Protein AF-A0A9P5LM76-F1 (afdb_monomer_lite)

pLDDT: mean 84.74, std 14.23, range [29.17, 97.44]

Secondary structure (DSSP, 8-state):
----TT---HHHHHHHHHHHHHHHHHHHHHHHHHHHHHTT---B---HHHHHHHHHHHHHHHHTSHHHHHHH--SSGGG---TTHHHHHHHHHHHT-SSHHHHHHHHHHHHHH----SS-HHHHHHHHHS-HHHHHHHHHHHHHEEEEEE--SSTT------TTGGGEEES--EEEE-TTT--EEEE----EEEEEEETTEEEEEEETTS--HHHHTSHHHHHHHHHHHIIIIIHHH-TT---TTTT--PPP--SSB-------

Organism: NCBI:txid595255

Radius of gyration: 19.71 Å; chains: 1; bounding box: 45×41×57 Å

Foldseek 3Di:
DPPPVVDDDPLRVVLVVLLVVLVVVLLVVLVLVVVQVVVVDDFDQDAPVNFLSNLLNLVLLQLVDPVNCVQFVDQALVPRDDPCSVLLVVVCVVVVNGGSNVLSSQQSVLSSPQDQDPVRPSLVVQCVRHSNVVSVVSCCSSPFWGKFKDFAQDPVAWDDDDPSLSNDFFWDWAWDADPVPRDIDIDTDRQWTWADSTRGMIIITGGNLQDDVVQVVPVVSVVVSPVVCCVPPCVPRHPPTDTPCSVPPTDDPDSTGGPDPDHD

InterPro domains:
  IPR025332 Protein of unknown function DUF4238 [PF14022] (1-224)

Sequence (264 aa):
MYINATKPSGTQRQLEARFSQMENDVSQIYRRVIKAHDRKNSEIVLNRTDKDFVRKFLFLLKYRGQQFHQKFNHDNLKSYEGYDKELLQEYMRRHNFKQPLEVWLHNLETIMDLEMDAEKEWIESLGQKMFPPDAEWFIDSMGSMYLAICTPKNRDERFILTDNAYNVYEGPTTHFEDEKTGKQATLAPYFHEFSPISPNLMLVLRYQYLPEPNEDTNPEIMRHRKFERNLWIDSRFGPGTKSILEDLPAEPRQPRQKIQNRPF

Structure (mmCIF, N/CA/C/O backbone):
data_AF-A0A9P5LM76-F1
#
_entry.id   AF-A0A9P5LM76-F1
#
loop_
_atom_site.group_PDB
_atom_site.id
_atom_site.type_symbol
_atom_site.label_atom_id
_atom_site.label_alt_id
_atom_site.label_comp_id
_atom_site.label_asym_id
_atom_site.label_entity_id
_atom_site.label_seq_id
_atom_site.pdbx_PDB_ins_code
_atom_site.Cartn_x
_atom_site.Cartn_y
_atom_site.Cartn_z
_atom_site.occupancy
_atom_site.B_iso_or_equiv
_atom_site.auth_seq_id
_atom_site.auth_comp_id
_atom_site.auth_asym_id
_atom_site.auth_atom_id
_atom_site.pdbx_PDB_model_num
ATOM 1 N N . MET A 1 1 ? -8.094 -16.101 6.566 1.00 51.38 1 MET A N 1
ATOM 2 C CA . MET A 1 1 ? -8.761 -14.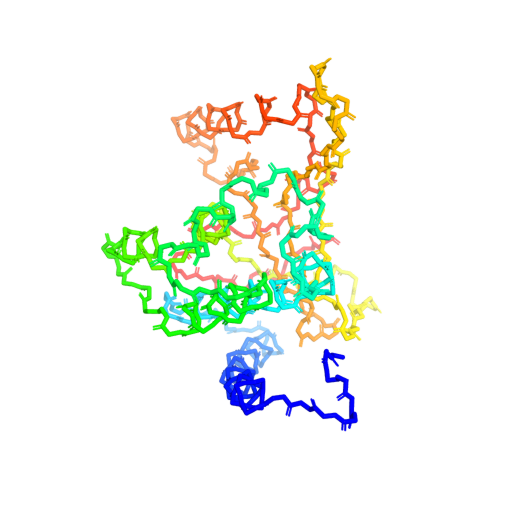775 6.500 1.00 51.38 1 MET A CA 1
ATOM 3 C C . MET A 1 1 ? -9.897 -14.730 7.522 1.00 51.38 1 MET A C 1
ATOM 5 O O . MET A 1 1 ? -10.459 -15.784 7.780 1.00 51.38 1 MET A O 1
ATOM 9 N N . TYR A 1 2 ? -10.184 -13.564 8.125 1.00 55.22 2 TYR A N 1
ATOM 10 C CA . TYR A 1 2 ? -10.912 -13.276 9.400 1.00 55.22 2 TYR A CA 1
ATOM 11 C C . TYR A 1 2 ? -12.358 -13.734 9.550 1.00 55.22 2 TYR A C 1
ATOM 13 O O . TYR A 1 2 ? -13.100 -13.231 10.394 1.00 55.22 2 TYR A O 1
ATOM 21 N N . ILE A 1 3 ? -12.780 -14.700 8.757 1.00 49.12 3 ILE A N 1
ATOM 22 C CA . ILE A 1 3 ? -14.029 -15.377 9.006 1.00 49.12 3 ILE A CA 1
ATOM 23 C C . ILE A 1 3 ? -13.810 -16.164 10.297 1.00 49.12 3 ILE A C 1
ATOM 25 O O . ILE A 1 3 ? -13.153 -17.206 10.307 1.00 49.12 3 ILE A O 1
ATOM 29 N N . ASN A 1 4 ? -14.384 -15.689 11.400 1.00 45.66 4 ASN A N 1
ATOM 30 C CA . ASN A 1 4 ? -14.808 -16.630 12.415 1.00 45.66 4 ASN A CA 1
ATOM 31 C C . ASN A 1 4 ? -15.868 -17.488 11.713 1.00 45.66 4 ASN A C 1
ATOM 33 O O . ASN A 1 4 ? -17.008 -17.052 11.545 1.00 45.66 4 ASN A O 1
ATOM 37 N N . ALA A 1 5 ? -15.453 -18.648 11.186 1.00 47.53 5 ALA A N 1
ATOM 38 C CA . ALA A 1 5 ? -16.249 -19.518 10.306 1.00 47.53 5 ALA A CA 1
ATOM 39 C C . ALA A 1 5 ? -17.611 -19.897 10.907 1.00 47.53 5 ALA A C 1
ATOM 41 O O . ALA A 1 5 ? -18.498 -20.392 10.220 1.00 47.53 5 ALA A O 1
ATOM 42 N N . THR A 1 6 ? -17.785 -19.622 12.196 1.00 45.47 6 THR A N 1
ATOM 43 C CA . THR A 1 6 ? -18.981 -19.888 12.966 1.00 45.47 6 THR A CA 1
ATOM 44 C C . THR A 1 6 ? -20.057 -18.797 12.883 1.00 45.47 6 THR A C 1
ATOM 46 O O . THR A 1 6 ? -21.192 -19.149 13.193 1.00 45.47 6 THR A O 1
ATOM 49 N N . LYS A 1 7 ? -19.778 -17.536 12.462 1.00 51.62 7 LYS A N 1
ATOM 50 C CA . LYS A 1 7 ? -20.781 -16.441 12.270 1.00 51.62 7 LYS A CA 1
ATOM 51 C C . LYS A 1 7 ? -20.187 -15.125 11.682 1.00 51.62 7 LYS A C 1
ATOM 53 O O . LYS A 1 7 ? -19.983 -14.164 12.423 1.00 51.62 7 LYS A O 1
ATOM 58 N N . PRO A 1 8 ? -19.936 -15.010 10.366 1.00 59.31 8 PRO A N 1
ATOM 59 C CA . PRO A 1 8 ? -19.575 -13.722 9.761 1.00 59.31 8 PRO A CA 1
ATOM 60 C C . PRO A 1 8 ? -20.777 -12.761 9.717 1.00 59.31 8 PRO A C 1
ATOM 62 O O . PRO A 1 8 ? -21.901 -13.167 9.396 1.00 59.31 8 PRO A O 1
ATOM 65 N N . SER A 1 9 ? -20.550 -11.476 10.012 1.00 68.94 9 SER A N 1
ATOM 66 C CA . SER A 1 9 ? -21.601 -10.449 9.933 1.00 68.94 9 SER A CA 1
ATOM 67 C C . SER A 1 9 ? -22.063 -10.216 8.481 1.00 68.94 9 SER A C 1
ATOM 69 O O . SER A 1 9 ? -21.428 -10.662 7.520 1.00 68.94 9 SER A O 1
ATOM 71 N N . GLY A 1 10 ? -23.205 -9.542 8.289 1.00 76.81 10 GLY A N 1
ATOM 72 C CA . GLY A 1 10 ? -23.686 -9.166 6.948 1.00 76.81 10 GLY A CA 1
ATOM 73 C C . GLY A 1 10 ? -22.674 -8.299 6.189 1.00 76.81 10 GLY A C 1
ATOM 74 O O . GLY A 1 10 ? -22.347 -8.603 5.045 1.00 76.81 10 GLY A O 1
ATOM 75 N N . THR A 1 11 ? -22.109 -7.303 6.873 1.00 78.31 11 THR A N 1
ATOM 76 C CA . THR A 1 11 ? -21.085 -6.383 6.356 1.00 78.31 11 THR A CA 1
ATOM 77 C C . THR A 1 11 ? -19.811 -7.111 5.931 1.00 78.31 11 THR A C 1
ATOM 79 O O . THR A 1 11 ? -19.313 -6.896 4.833 1.00 78.31 11 THR A O 1
ATOM 82 N N . GLN A 1 12 ? -19.315 -8.053 6.742 1.00 81.06 12 GLN A N 1
ATOM 83 C CA . GLN A 1 12 ? -18.119 -8.830 6.392 1.00 81.06 12 GLN A CA 1
ATOM 84 C C . GLN A 1 12 ? -18.319 -9.658 5.117 1.00 81.06 12 GLN A C 1
ATOM 86 O O . GLN A 1 12 ? -17.433 -9.710 4.271 1.00 81.06 12 GLN A O 1
ATOM 91 N N . ARG A 1 13 ? -19.497 -10.272 4.937 1.00 84.94 13 ARG A N 1
ATOM 92 C CA . ARG A 1 13 ? -19.806 -11.020 3.705 1.00 84.94 13 ARG A CA 1
ATOM 93 C C . ARG A 1 13 ? -19.857 -10.118 2.475 1.00 84.94 13 ARG A C 1
ATOM 95 O O . ARG A 1 13 ? -19.377 -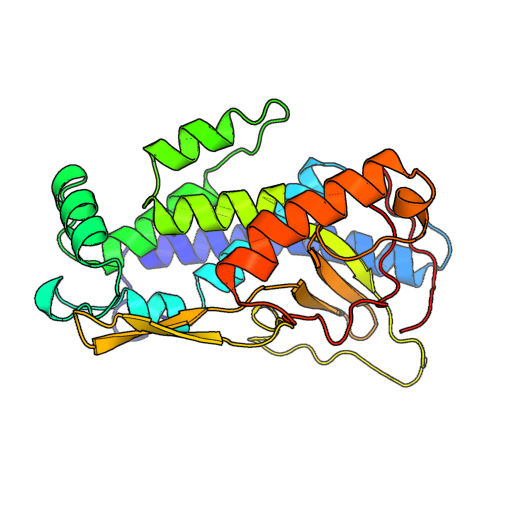10.516 1.418 1.00 84.94 13 ARG A O 1
ATOM 102 N N . GLN A 1 14 ? -20.423 -8.920 2.610 1.00 88.19 14 GLN A N 1
ATOM 103 C CA . GLN A 1 14 ? -20.444 -7.932 1.529 1.00 88.19 14 GLN A CA 1
ATOM 104 C C . GLN A 1 14 ? -19.027 -7.473 1.172 1.00 88.19 14 GLN A C 1
ATOM 106 O O . GLN A 1 14 ? -18.673 -7.460 -0.004 1.00 88.19 14 GLN A O 1
ATOM 111 N N . LEU A 1 15 ? -18.189 -7.188 2.171 1.00 91.12 15 LEU A N 1
ATOM 112 C CA . LEU A 1 15 ? -16.783 -6.838 1.971 1.00 91.12 15 LEU A CA 1
ATOM 113 C C . LEU A 1 15 ? -15.990 -7.941 1.262 1.00 91.12 15 LEU A C 1
ATOM 115 O O . LEU A 1 15 ? -15.248 -7.648 0.329 1.00 91.12 15 LEU A O 1
ATOM 119 N N . GLU A 1 16 ? -16.171 -9.207 1.637 1.00 91.62 16 GLU A N 1
ATOM 120 C CA . GLU A 1 16 ? -15.490 -10.325 0.965 1.00 91.62 16 GLU A CA 1
ATOM 121 C C . GLU A 1 16 ? -15.949 -10.505 -0.492 1.00 91.62 16 GLU A C 1
ATOM 123 O O . GLU A 1 16 ? -15.131 -10.782 -1.374 1.00 91.62 16 GLU A O 1
ATOM 128 N N . ALA A 1 17 ? -17.234 -10.276 -0.785 1.00 93.38 17 ALA A N 1
ATOM 129 C CA . ALA A 1 17 ? -17.725 -10.262 -2.164 1.00 93.38 17 ALA A CA 1
ATOM 130 C C . ALA A 1 17 ? -17.083 -9.128 -2.985 1.00 93.38 17 ALA A C 1
ATOM 132 O O . ALA A 1 17 ? -16.665 -9.345 -4.123 1.00 93.38 17 ALA A O 1
ATOM 133 N N . ARG A 1 18 ? -16.940 -7.935 -2.393 1.00 94.62 18 ARG A N 1
ATOM 134 C CA . ARG A 1 18 ? -16.260 -6.793 -3.026 1.00 94.62 18 ARG A CA 1
ATOM 135 C C . ARG A 1 18 ? -14.775 -7.070 -3.260 1.00 94.62 18 ARG A C 1
ATOM 137 O O . ARG A 1 18 ? -14.274 -6.800 -4.347 1.00 94.62 18 ARG A O 1
ATOM 144 N N . PHE A 1 19 ? -14.089 -7.668 -2.288 1.00 94.38 19 PHE A N 1
ATOM 145 C CA . PHE A 1 19 ? -12.702 -8.108 -2.447 1.00 94.38 19 PHE A CA 1
ATOM 146 C C . PHE A 1 19 ? -12.544 -9.112 -3.585 1.00 94.38 19 PHE A C 1
ATOM 148 O O . PHE A 1 19 ? -11.651 -8.947 -4.410 1.00 94.38 19 PHE A O 1
ATOM 155 N N . SER A 1 20 ? -13.432 -10.105 -3.659 1.00 94.12 20 SER A N 1
ATOM 156 C CA . SER A 1 20 ? -13.423 -11.113 -4.726 1.00 94.12 20 SER A CA 1
ATOM 157 C C . SER A 1 20 ? -13.578 -10.472 -6.109 1.00 94.12 20 SER A C 1
ATOM 159 O O . SER A 1 20 ? -12.902 -10.862 -7.061 1.00 94.12 20 SER A O 1
ATOM 161 N N . GLN A 1 21 ? -14.434 -9.451 -6.222 1.00 95.94 21 GLN A N 1
ATOM 162 C CA . GLN A 1 21 ? -14.593 -8.685 -7.456 1.00 95.94 21 GLN A CA 1
ATOM 163 C C . GLN A 1 21 ? -13.313 -7.915 -7.814 1.00 95.94 21 GLN A C 1
ATOM 165 O O . GLN A 1 21 ? -12.814 -8.054 -8.929 1.00 95.94 21 GLN A O 1
ATOM 170 N N . MET A 1 22 ? -12.740 -7.166 -6.865 1.00 96.25 22 MET A N 1
ATOM 171 C CA . MET A 1 22 ? -11.489 -6.431 -7.092 1.00 96.25 22 MET A CA 1
ATOM 172 C C . MET A 1 22 ? -10.335 -7.361 -7.475 1.00 96.25 22 MET A C 1
ATOM 174 O O . MET A 1 22 ? -9.565 -7.044 -8.377 1.00 96.25 22 MET A O 1
ATOM 178 N N . GLU A 1 23 ? -10.227 -8.517 -6.821 1.00 94.94 23 GLU A N 1
ATOM 179 C CA . GLU A 1 23 ? -9.219 -9.527 -7.132 1.00 94.94 23 GLU A CA 1
ATOM 180 C C . GLU A 1 23 ? -9.384 -10.053 -8.560 1.00 94.94 23 GLU A C 1
ATOM 182 O O . GLU A 1 23 ? -8.406 -10.136 -9.308 1.00 94.94 23 GLU A O 1
ATOM 187 N N . ASN A 1 24 ? -10.618 -10.346 -8.980 1.00 96.19 24 ASN A N 1
ATOM 188 C CA . ASN A 1 24 ? -10.894 -10.743 -10.356 1.00 96.19 24 ASN A CA 1
ATOM 189 C C . ASN A 1 24 ? -10.474 -9.650 -11.353 1.00 96.19 24 ASN A C 1
ATOM 191 O O . ASN A 1 24 ? -9.810 -9.961 -12.345 1.00 96.19 24 ASN A O 1
ATOM 195 N N . ASP A 1 25 ? -10.790 -8.387 -11.076 1.00 96.12 25 ASP A N 1
ATOM 196 C CA . ASP A 1 25 ? -10.465 -7.266 -11.961 1.00 96.12 25 ASP A CA 1
ATOM 197 C C . ASP A 1 25 ? -8.947 -7.040 -12.054 1.00 96.12 25 ASP A C 1
ATOM 199 O O . ASP A 1 25 ? -8.382 -6.968 -13.152 1.00 96.12 25 ASP A O 1
ATOM 203 N N . VAL A 1 26 ? -8.248 -7.048 -10.916 1.00 95.31 26 VAL A N 1
ATOM 204 C CA . VAL A 1 26 ? -6.783 -6.959 -10.866 1.00 95.31 26 VAL A CA 1
ATOM 205 C C . VAL A 1 26 ? -6.123 -8.162 -11.546 1.00 95.31 26 VAL A C 1
ATOM 207 O O . VAL A 1 26 ? -5.123 -7.997 -12.249 1.00 95.31 26 VAL A O 1
ATOM 210 N N . SER A 1 27 ? -6.702 -9.365 -11.446 1.00 94.50 27 SER A N 1
ATOM 211 C CA . SER A 1 27 ? -6.178 -10.553 -12.131 1.00 94.50 27 SER A CA 1
ATOM 212 C C . SER A 1 27 ? -6.122 -10.372 -13.652 1.00 94.50 27 SER A C 1
ATOM 214 O O . SER A 1 27 ? -5.208 -10.884 -14.303 1.00 94.50 27 SER A O 1
ATOM 216 N N . GLN A 1 28 ? -7.049 -9.603 -14.238 1.00 95.06 28 GLN A N 1
ATOM 217 C CA . GLN A 1 28 ? -7.007 -9.284 -15.666 1.00 95.06 28 GLN A CA 1
ATOM 218 C C . GLN A 1 28 ? -5.799 -8.405 -15.995 1.00 95.06 28 GLN A C 1
ATOM 220 O O . GLN A 1 28 ? -5.113 -8.648 -16.992 1.00 95.06 28 GLN A O 1
ATOM 225 N N . ILE A 1 29 ? -5.486 -7.433 -15.133 1.00 94.25 29 ILE A N 1
ATOM 226 C CA . ILE A 1 29 ? -4.286 -6.600 -15.257 1.00 94.25 29 ILE A CA 1
ATOM 227 C C . ILE A 1 29 ? -3.036 -7.477 -15.158 1.00 94.25 29 ILE A C 1
ATOM 229 O O . ILE A 1 29 ? -2.192 -7.427 -16.054 1.00 94.25 29 ILE A O 1
ATOM 233 N N . TYR A 1 30 ? -2.953 -8.350 -14.150 1.00 93.38 30 TYR A N 1
ATOM 234 C CA . TYR A 1 30 ? -1.819 -9.263 -13.970 1.00 93.38 30 TYR A CA 1
ATOM 235 C C . TYR A 1 30 ? -1.628 -10.191 -15.168 1.00 93.38 30 TYR A C 1
ATOM 237 O O . TYR A 1 30 ? -0.512 -10.331 -15.660 1.00 93.38 30 TYR A O 1
ATOM 245 N N . ARG A 1 31 ? -2.702 -10.765 -15.724 1.00 92.69 31 ARG A N 1
ATOM 246 C CA . ARG A 1 31 ? -2.614 -11.598 -16.936 1.00 92.69 31 ARG A CA 1
ATOM 247 C C . ARG A 1 31 ? -2.090 -10.821 -18.140 1.00 92.69 31 ARG A C 1
ATOM 249 O O . ARG A 1 31 ? -1.344 -11.395 -18.932 1.00 92.69 31 ARG A O 1
ATOM 256 N N . ARG A 1 32 ? -2.467 -9.546 -18.304 1.00 90.94 32 ARG A N 1
ATOM 257 C CA . ARG A 1 32 ? -1.893 -8.688 -19.358 1.00 90.94 32 ARG A CA 1
ATOM 258 C C . ARG A 1 32 ? -0.397 -8.485 -19.127 1.00 90.94 32 ARG A C 1
ATOM 260 O O . ARG A 1 32 ? 0.366 -8.656 -20.074 1.00 90.94 32 ARG A O 1
ATOM 267 N N . VAL A 1 33 ? 0.005 -8.204 -17.883 1.00 89.56 33 VAL A N 1
ATOM 268 C CA . VAL A 1 33 ? 1.414 -8.036 -17.495 1.00 89.56 33 VAL A CA 1
ATOM 269 C C . VAL A 1 33 ? 2.232 -9.295 -17.802 1.00 89.56 33 VAL A C 1
ATOM 271 O O . VAL A 1 33 ? 3.223 -9.238 -18.528 1.00 89.56 33 VAL A O 1
ATOM 274 N N . ILE A 1 34 ? 1.763 -10.451 -17.334 1.00 90.00 34 ILE A N 1
ATOM 275 C CA . ILE A 1 34 ? 2.432 -11.747 -17.507 1.00 90.00 34 ILE A CA 1
ATOM 276 C C . ILE A 1 34 ? 2.549 -12.118 -18.990 1.00 90.00 34 ILE A C 1
ATOM 278 O O . ILE A 1 34 ? 3.640 -12.406 -19.473 1.00 90.00 34 ILE A O 1
ATOM 282 N N . LYS A 1 35 ? 1.453 -12.034 -19.758 1.00 89.44 35 LYS A N 1
ATOM 283 C CA . LYS A 1 35 ? 1.468 -12.391 -21.189 1.00 89.44 35 LYS A CA 1
ATOM 284 C C . LYS A 1 35 ? 2.431 -11.536 -22.005 1.00 89.44 35 LYS A C 1
ATOM 286 O O . LYS A 1 35 ? 3.037 -12.034 -22.951 1.00 89.44 35 LYS A O 1
ATOM 291 N N . ALA A 1 36 ? 2.527 -10.247 -21.701 1.00 85.50 36 ALA A N 1
ATOM 292 C CA . ALA A 1 36 ? 3.415 -9.354 -22.432 1.00 85.50 36 ALA A CA 1
ATOM 293 C C . ALA A 1 36 ? 4.890 -9.557 -22.051 1.00 85.50 36 ALA A C 1
ATOM 295 O O . ALA A 1 36 ? 5.744 -9.475 -22.936 1.00 85.50 36 ALA A O 1
ATOM 296 N N . HIS A 1 37 ? 5.182 -9.917 -20.799 1.00 83.81 37 HIS A N 1
ATOM 297 C CA . HIS A 1 37 ? 6.510 -10.393 -20.408 1.00 83.81 37 HIS A CA 1
ATOM 298 C C . HIS A 1 37 ? 6.893 -11.691 -21.144 1.00 83.81 37 HIS A C 1
ATOM 300 O O . HIS A 1 37 ? 7.960 -11.761 -21.756 1.00 83.81 37 HIS A O 1
ATOM 306 N N . ASP A 1 38 ? 6.004 -12.689 -21.178 1.00 84.44 38 ASP A N 1
ATOM 307 C CA . ASP A 1 38 ? 6.278 -13.991 -21.809 1.00 84.44 38 ASP A CA 1
ATOM 308 C C . ASP A 1 38 ? 6.561 -13.877 -23.314 1.00 84.44 38 ASP A C 1
ATOM 310 O O . ASP A 1 38 ? 7.352 -14.637 -23.877 1.00 84.44 38 ASP A O 1
ATOM 314 N N . ARG A 1 39 ? 5.956 -12.884 -23.975 1.00 83.31 39 ARG A N 1
ATOM 315 C CA . ARG A 1 39 ? 6.176 -12.586 -25.398 1.00 83.31 39 ARG A CA 1
ATOM 316 C C . ARG A 1 39 ? 7.525 -11.921 -25.688 1.00 83.31 39 ARG A C 1
ATOM 318 O O . ARG A 1 39 ? 7.828 -11.716 -26.859 1.00 83.31 39 ARG A O 1
ATOM 325 N N . LYS A 1 40 ? 8.327 -11.590 -24.664 1.00 71.69 40 LYS A N 1
ATOM 326 C CA . LYS A 1 40 ? 9.670 -10.973 -24.743 1.00 71.69 40 LYS A CA 1
ATOM 327 C C . LYS A 1 40 ? 9.771 -9.686 -25.578 1.00 71.69 40 LYS A C 1
ATOM 329 O O . LYS A 1 40 ? 10.883 -9.265 -25.874 1.00 71.69 40 LYS A O 1
ATOM 334 N N . ASN A 1 41 ? 8.652 -9.082 -25.989 1.00 54.16 41 ASN A N 1
ATOM 335 C CA . ASN A 1 41 ? 8.663 -8.065 -27.046 1.00 54.16 41 ASN A CA 1
ATOM 336 C C . ASN A 1 41 ? 7.507 -7.053 -26.996 1.00 54.16 41 ASN A C 1
ATOM 338 O O . ASN A 1 41 ? 7.089 -6.532 -28.026 1.00 54.16 41 ASN A O 1
ATOM 342 N N . SER A 1 42 ? 6.977 -6.734 -25.818 1.00 54.50 42 SER A N 1
ATOM 343 C CA . SER A 1 42 ? 5.955 -5.687 -25.723 1.00 54.50 42 SER A CA 1
ATOM 344 C C . SER A 1 42 ? 6.188 -4.787 -24.522 1.00 54.50 42 SER A C 1
ATOM 346 O O . SER A 1 42 ? 6.135 -5.246 -23.384 1.00 54.50 42 SER A O 1
ATOM 348 N N . GLU A 1 43 ? 6.418 -3.500 -24.797 1.00 63.50 43 GLU A N 1
ATOM 349 C CA . GLU A 1 43 ? 6.257 -2.435 -23.809 1.00 63.50 43 GLU A CA 1
ATOM 350 C C . GLU A 1 43 ? 4.865 -2.569 -23.180 1.00 63.50 43 GLU A C 1
ATOM 352 O O . GLU A 1 43 ? 3.858 -2.593 -23.893 1.00 63.50 43 GLU A O 1
ATOM 357 N N . ILE A 1 44 ? 4.799 -2.691 -21.853 1.00 69.88 44 ILE A N 1
ATOM 358 C CA . ILE A 1 44 ? 3.519 -2.761 -21.153 1.00 69.88 44 ILE A CA 1
ATOM 359 C C . ILE A 1 44 ? 3.113 -1.358 -20.760 1.00 69.88 44 ILE A C 1
ATOM 361 O O . ILE A 1 44 ? 3.584 -0.785 -19.783 1.00 69.88 44 ILE A O 1
ATOM 365 N N . VAL A 1 45 ? 2.162 -0.807 -21.498 1.00 71.12 45 VAL A N 1
ATOM 366 C CA . VAL A 1 45 ? 1.559 0.459 -21.104 1.00 71.12 45 VAL A CA 1
ATOM 367 C C . VAL A 1 45 ? 0.450 0.174 -20.096 1.00 71.12 45 VAL A C 1
ATOM 369 O O . VAL A 1 45 ? -0.694 -0.059 -20.471 1.00 71.12 45 VAL A O 1
ATOM 372 N N . LEU A 1 46 ? 0.796 0.189 -18.807 1.00 82.62 46 LEU A N 1
ATOM 373 C CA . LEU A 1 46 ? -0.195 0.381 -17.750 1.00 82.62 46 LEU A CA 1
ATOM 374 C C . LEU A 1 46 ? -0.555 1.864 -17.708 1.00 82.62 46 LEU A C 1
ATOM 376 O O . LEU A 1 46 ? 0.314 2.713 -17.472 1.00 82.62 46 LEU A O 1
ATOM 380 N N . ASN A 1 47 ? -1.825 2.176 -17.962 1.00 86.94 47 ASN A N 1
ATOM 381 C CA . ASN A 1 47 ? -2.317 3.538 -17.802 1.00 86.94 47 ASN A CA 1
ATOM 382 C C . ASN A 1 47 ? -2.386 3.901 -16.304 1.00 86.94 47 ASN A C 1
ATOM 384 O O . ASN A 1 47 ? -2.147 3.070 -15.425 1.00 86.94 47 ASN A O 1
ATOM 388 N N . ARG A 1 48 ? -2.677 5.169 -16.006 1.00 85.62 48 ARG A N 1
ATOM 389 C CA . ARG A 1 48 ? -2.773 5.643 -14.622 1.00 85.62 48 ARG A CA 1
ATOM 390 C C . ARG A 1 48 ? -3.821 4.865 -13.824 1.00 85.62 48 ARG A C 1
ATOM 392 O O . ARG A 1 48 ? -3.514 4.415 -12.730 1.00 85.62 48 ARG A O 1
ATOM 399 N N . THR A 1 49 ? -5.002 4.655 -14.398 1.00 89.75 49 THR A N 1
ATOM 400 C CA . THR A 1 49 ? 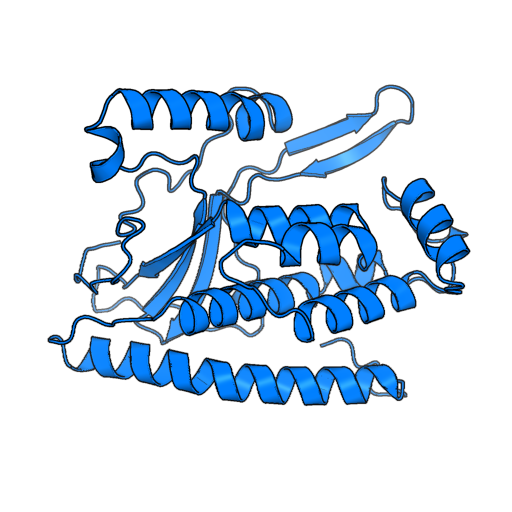-6.106 3.933 -13.757 1.00 89.75 49 THR A CA 1
ATOM 401 C C . THR A 1 49 ? -5.712 2.508 -13.374 1.00 89.75 49 THR A C 1
ATOM 403 O O . THR A 1 49 ? -5.957 2.097 -12.247 1.00 89.75 49 THR A O 1
ATOM 406 N N . ASP A 1 50 ? -5.032 1.774 -14.258 1.00 91.94 50 ASP A N 1
ATOM 407 C CA . ASP A 1 50 ? -4.523 0.429 -13.983 1.00 91.94 50 ASP A CA 1
ATOM 408 C C . ASP A 1 50 ? -3.501 0.451 -12.837 1.00 91.94 50 ASP A C 1
ATOM 410 O O . ASP A 1 50 ? -3.570 -0.379 -11.931 1.00 91.94 50 ASP A O 1
ATOM 414 N N . LYS A 1 51 ? -2.552 1.402 -12.860 1.00 90.62 51 LYS A N 1
ATOM 415 C CA . LYS A 1 51 ? -1.523 1.539 -11.814 1.00 90.62 51 LYS A CA 1
ATOM 416 C C . LYS A 1 51 ? -2.149 1.867 -10.463 1.00 90.62 51 LYS A C 1
ATOM 418 O O . LYS A 1 51 ? -1.843 1.197 -9.481 1.00 90.62 51 LYS A O 1
ATOM 423 N N . ASP A 1 52 ? -3.019 2.868 -10.416 1.00 92.25 52 ASP A N 1
ATOM 424 C CA . ASP A 1 52 ? -3.672 3.312 -9.186 1.00 92.25 52 ASP A CA 1
ATOM 425 C C . ASP A 1 52 ? -4.595 2.212 -8.641 1.00 92.25 52 ASP A C 1
ATOM 427 O O . ASP A 1 52 ? -4.583 1.944 -7.442 1.00 92.25 52 ASP A O 1
ATOM 431 N N . PHE A 1 53 ? -5.296 1.473 -9.509 1.00 95.12 53 PHE A N 1
ATOM 432 C CA . PHE A 1 53 ? -6.132 0.345 -9.096 1.00 95.12 53 PHE A CA 1
ATOM 433 C C . PHE A 1 53 ? -5.321 -0.824 -8.522 1.00 95.12 53 PHE A C 1
ATOM 435 O O . PHE A 1 53 ? -5.666 -1.337 -7.457 1.00 95.12 53 PHE A O 1
ATOM 442 N N . VAL A 1 54 ? -4.211 -1.212 -9.167 1.00 94.69 54 VAL A N 1
ATOM 443 C CA . VAL A 1 54 ? -3.297 -2.242 -8.634 1.00 94.69 54 VAL A CA 1
ATOM 444 C C . VAL A 1 54 ? -2.732 -1.811 -7.283 1.00 94.69 54 VAL A C 1
ATOM 446 O O . VAL A 1 54 ? -2.774 -2.583 -6.331 1.00 94.69 54 VAL A O 1
ATOM 449 N N . ARG A 1 55 ? -2.244 -0.573 -7.166 1.00 94.75 55 ARG A N 1
ATOM 450 C CA . ARG A 1 55 ? -1.669 -0.048 -5.917 1.00 94.75 55 ARG A CA 1
ATOM 451 C C . ARG A 1 55 ? -2.701 0.007 -4.794 1.00 94.75 55 ARG A C 1
ATOM 453 O O . ARG A 1 55 ? -2.412 -0.448 -3.690 1.00 94.75 55 ARG A O 1
ATOM 460 N N . LYS A 1 56 ? -3.916 0.477 -5.090 1.00 96.25 56 LYS A N 1
ATOM 461 C CA . LYS A 1 56 ? -5.049 0.474 -4.156 1.00 96.25 56 LYS A CA 1
ATOM 462 C C . LYS A 1 56 ? -5.375 -0.939 -3.676 1.00 96.25 56 LYS A C 1
ATOM 464 O O . LYS A 1 56 ? -5.564 -1.150 -2.481 1.00 96.25 56 LYS A O 1
ATOM 469 N N . PHE A 1 57 ? -5.399 -1.913 -4.584 1.00 95.62 57 PHE A N 1
ATOM 470 C CA . PHE A 1 57 ? -5.640 -3.310 -4.230 1.00 95.62 57 PHE A CA 1
ATOM 471 C C . PHE A 1 57 ? -4.529 -3.892 -3.346 1.00 95.62 57 PHE A C 1
ATOM 473 O O . PHE A 1 57 ? -4.838 -4.512 -2.332 1.00 95.62 57 PHE A O 1
ATOM 480 N N . LEU A 1 58 ? -3.254 -3.647 -3.668 1.00 94.06 58 LEU A N 1
ATOM 481 C CA . LEU A 1 58 ? -2.125 -4.083 -2.835 1.00 94.06 58 LEU A CA 1
ATOM 482 C C . LEU A 1 58 ? -2.194 -3.477 -1.426 1.00 94.06 58 LEU A C 1
ATOM 484 O O . LEU A 1 58 ? -2.068 -4.206 -0.442 1.00 94.06 58 LEU A O 1
ATOM 488 N N . PHE A 1 59 ? -2.499 -2.179 -1.316 1.00 94.88 59 PHE A N 1
ATOM 489 C CA . PHE A 1 59 ? -2.714 -1.541 -0.018 1.00 94.88 59 PHE A CA 1
ATOM 490 C C . PHE A 1 59 ? -3.862 -2.201 0.750 1.00 94.88 59 PHE A C 1
ATOM 492 O O . PHE A 1 59 ? -3.720 -2.496 1.932 1.00 94.88 59 PHE A O 1
ATOM 499 N N . LEU A 1 60 ? -4.995 -2.473 0.098 1.00 95.50 60 LEU A N 1
ATOM 500 C CA . LEU A 1 60 ? -6.129 -3.135 0.742 1.00 95.50 60 LEU A CA 1
ATOM 501 C C . LEU A 1 60 ? -5.785 -4.550 1.226 1.00 95.50 60 LEU A C 1
ATOM 503 O O . LEU A 1 60 ? -6.259 -4.942 2.290 1.00 95.50 60 LEU A O 1
ATOM 507 N N . LEU A 1 61 ? -4.959 -5.309 0.494 1.00 92.50 61 LEU A N 1
ATOM 508 C CA . LEU A 1 61 ? -4.460 -6.615 0.949 1.00 92.50 61 LEU A CA 1
ATOM 509 C C . LEU A 1 61 ? -3.582 -6.488 2.203 1.00 92.50 61 LEU A C 1
ATOM 511 O O . LEU A 1 61 ? -3.675 -7.328 3.103 1.00 92.50 61 LEU A O 1
ATOM 515 N N . LYS A 1 62 ? -2.794 -5.414 2.293 1.00 90.81 62 LYS A N 1
ATOM 516 C CA . LYS A 1 62 ? -1.990 -5.093 3.475 1.00 90.81 62 LYS A CA 1
ATOM 517 C C . LYS A 1 62 ? -2.842 -4.647 4.659 1.00 90.81 62 LYS A C 1
ATOM 519 O O . LYS A 1 62 ? -2.715 -5.173 5.764 1.00 90.81 62 LYS A O 1
ATOM 524 N N . TYR A 1 63 ? -3.769 -3.726 4.418 1.00 93.12 63 TYR A N 1
ATOM 525 C CA . TYR A 1 63 ? -4.659 -3.158 5.428 1.00 93.12 63 TYR A CA 1
ATOM 526 C C . TYR A 1 63 ? -5.664 -4.180 5.971 1.00 93.12 63 TYR A C 1
ATOM 528 O O . TYR A 1 63 ? -5.977 -4.184 7.162 1.00 93.12 63 TYR A O 1
ATOM 536 N N . ARG A 1 64 ? -6.130 -5.114 5.128 1.00 90.69 64 ARG A N 1
ATOM 537 C CA . ARG A 1 64 ? -6.910 -6.266 5.598 1.00 90.69 64 ARG A CA 1
ATOM 538 C C . ARG A 1 64 ? -6.037 -7.300 6.319 1.00 90.69 64 ARG A C 1
ATOM 540 O O . ARG A 1 64 ? -6.566 -8.306 6.756 1.00 90.69 64 ARG A O 1
ATOM 547 N N . GLY A 1 65 ? -4.717 -7.140 6.392 1.00 87.62 65 GLY A N 1
ATOM 548 C CA . GLY A 1 65 ? -3.775 -8.101 6.970 1.00 87.62 65 GLY A CA 1
ATOM 549 C C . GLY A 1 65 ? -3.955 -8.343 8.475 1.00 87.62 65 GLY A C 1
ATOM 550 O O . GLY A 1 65 ? -4.670 -7.618 9.170 1.00 87.62 65 GLY A O 1
ATOM 551 N N . GLN A 1 66 ? -3.340 -9.422 8.985 1.00 85.62 66 GLN A N 1
ATOM 552 C CA . GLN A 1 66 ? -3.719 -9.982 10.297 1.00 85.62 66 GLN A CA 1
ATOM 553 C C . GLN A 1 66 ? -3.373 -9.041 11.434 1.00 85.62 66 GLN A C 1
ATOM 555 O O . GLN A 1 66 ? -4.120 -8.946 12.403 1.00 85.62 66 GLN A O 1
ATOM 560 N N . GLN A 1 67 ? -2.283 -8.308 11.260 1.00 84.44 67 GLN A N 1
ATOM 561 C CA . GLN A 1 67 ? -1.814 -7.294 12.187 1.00 84.44 67 GLN A CA 1
ATOM 562 C C . GLN A 1 67 ? -2.865 -6.189 12.383 1.00 84.44 67 GLN A C 1
ATOM 564 O O . GLN A 1 67 ? -3.210 -5.869 13.517 1.00 84.44 67 GLN A O 1
ATOM 569 N N . PHE A 1 68 ? -3.447 -5.667 11.297 1.00 88.06 68 PHE A N 1
ATOM 570 C CA . PHE A 1 68 ? -4.478 -4.626 11.372 1.00 88.06 68 PHE A CA 1
ATOM 571 C C . PHE A 1 68 ? -5.796 -5.163 11.906 1.00 88.06 68 PHE A C 1
ATOM 573 O O . PHE A 1 68 ? -6.402 -4.543 12.775 1.00 88.06 68 PHE A O 1
ATOM 580 N N . HIS A 1 69 ? -6.215 -6.350 11.471 1.00 89.75 69 HIS A N 1
ATOM 581 C CA . HIS A 1 69 ? -7.399 -6.959 12.061 1.00 89.75 69 HIS A CA 1
ATOM 582 C C . HIS A 1 69 ? -7.232 -7.152 13.573 1.00 89.75 69 HIS A C 1
ATOM 584 O O . HIS A 1 69 ? -8.123 -6.792 14.328 1.00 89.75 69 HIS A O 1
ATOM 590 N N . GLN A 1 70 ? -6.095 -7.676 14.042 1.00 88.75 70 GLN A N 1
ATOM 591 C CA . GLN A 1 70 ? -5.831 -7.843 15.475 1.00 88.75 70 GLN A CA 1
ATOM 592 C C . GLN A 1 70 ? -5.829 -6.508 16.225 1.00 88.75 70 GLN A C 1
ATOM 594 O O . GLN A 1 70 ? -6.402 -6.447 17.306 1.00 88.75 70 GLN A O 1
ATOM 599 N N . LYS A 1 71 ? -5.265 -5.448 15.629 1.00 89.50 71 LYS A N 1
ATOM 600 C CA . LYS A 1 71 ? -5.281 -4.084 16.181 1.00 89.50 71 LYS A CA 1
ATOM 601 C C . LYS A 1 71 ? -6.702 -3.573 16.443 1.00 89.50 71 LYS A C 1
ATOM 603 O O . LYS A 1 71 ? -6.919 -2.891 17.435 1.00 89.50 71 LYS A O 1
ATOM 608 N N . PHE A 1 72 ? -7.668 -3.863 15.570 1.00 91.25 72 PHE A N 1
ATOM 609 C CA . PHE A 1 72 ? -9.036 -3.332 15.683 1.00 91.25 72 PHE A CA 1
ATOM 610 C C . PHE A 1 72 ? -10.064 -4.337 16.223 1.00 91.25 72 PHE A C 1
ATOM 612 O O . PHE A 1 72 ? -11.156 -3.940 16.627 1.00 91.25 72 PHE A O 1
ATOM 619 N N . ASN A 1 73 ? -9.756 -5.631 16.260 1.00 91.06 73 ASN A N 1
ATOM 620 C CA . ASN A 1 73 ? -10.688 -6.676 16.680 1.00 91.06 73 ASN A CA 1
ATOM 621 C C . ASN A 1 73 ? -10.772 -6.784 18.211 1.00 91.06 73 ASN A C 1
ATOM 623 O O . ASN A 1 73 ? -10.339 -7.764 18.817 1.00 91.06 73 ASN A O 1
ATOM 627 N N . HIS A 1 74 ? -11.345 -5.749 18.819 1.00 87.75 74 HIS A N 1
ATOM 628 C CA . HIS A 1 74 ? -11.588 -5.635 20.249 1.00 87.75 74 HIS A CA 1
ATOM 629 C C . HIS A 1 74 ? -13.079 -5.414 20.519 1.00 87.75 74 HIS A C 1
ATOM 631 O O . HIS A 1 74 ? -13.721 -4.603 19.851 1.00 87.75 74 HIS A O 1
ATOM 637 N N . ASP A 1 75 ? -13.612 -6.068 21.556 1.00 83.31 75 ASP A N 1
ATOM 638 C CA . ASP A 1 75 ? -15.034 -5.972 21.926 1.00 83.31 75 ASP A CA 1
ATOM 639 C C . ASP A 1 75 ? -15.463 -4.547 22.294 1.00 83.31 75 ASP A C 1
ATOM 641 O O . ASP A 1 75 ? -16.632 -4.178 22.163 1.00 83.31 75 ASP A O 1
ATOM 645 N N . ASN A 1 76 ? -14.522 -3.749 22.803 1.00 85.38 76 ASN A N 1
ATOM 646 C CA . ASN A 1 76 ? -14.733 -2.359 23.167 1.00 85.38 76 ASN A CA 1
ATOM 647 C C . ASN A 1 76 ? -13.4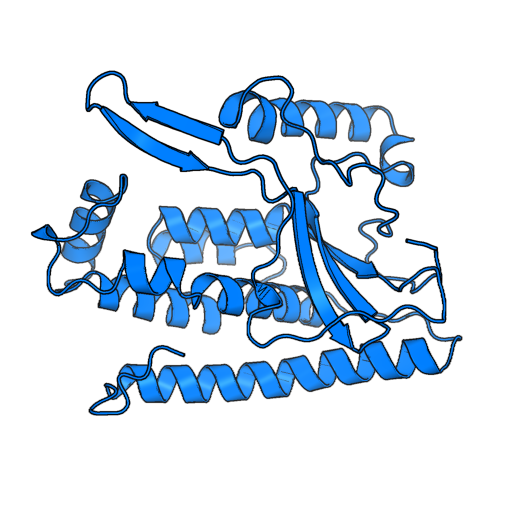17 -1.565 23.137 1.00 85.38 76 ASN A C 1
ATOM 649 O O . ASN A 1 76 ? -12.316 -2.115 23.133 1.00 85.38 76 ASN A O 1
ATOM 653 N N . LEU A 1 77 ? -13.543 -0.238 23.180 1.00 88.75 77 LEU A N 1
ATOM 654 C CA . LEU A 1 77 ? -12.408 0.683 23.175 1.00 88.75 77 LEU A CA 1
ATOM 655 C C . LEU A 1 77 ? -11.470 0.513 24.388 1.00 88.75 77 LEU A C 1
ATOM 657 O O . LEU A 1 77 ? -10.287 0.825 24.286 1.00 88.75 77 LEU A O 1
ATOM 661 N N . LYS A 1 78 ? -11.938 0.019 25.547 1.00 87.44 78 LYS A N 1
ATOM 662 C CA . LYS A 1 78 ? -11.068 -0.105 26.734 1.00 87.44 78 LYS A CA 1
ATOM 663 C C . LYS A 1 78 ? -9.946 -1.111 26.501 1.00 87.44 78 LYS A C 1
ATOM 665 O O . LYS A 1 78 ? -8.826 -0.816 26.905 1.00 87.44 78 LYS A O 1
ATOM 670 N N . SER A 1 79 ? -10.234 -2.215 25.814 1.00 86.25 79 SER A N 1
ATOM 671 C CA . SER A 1 79 ? -9.262 -3.261 25.464 1.00 86.25 79 SER A CA 1
ATOM 672 C C . SER A 1 79 ? -8.358 -2.923 24.274 1.00 86.25 79 SER A C 1
ATOM 674 O O . SER A 1 79 ? -7.492 -3.721 23.949 1.00 86.25 79 SER A O 1
ATOM 676 N N . TYR A 1 80 ? -8.554 -1.779 23.614 1.00 88.19 80 TYR A N 1
ATOM 677 C CA . TYR A 1 80 ? -7.672 -1.319 22.542 1.00 88.19 80 TYR A CA 1
ATOM 678 C C . TYR A 1 80 ? -6.369 -0.750 23.127 1.00 88.19 80 TYR A C 1
ATOM 680 O O . TYR A 1 80 ? -6.421 0.122 24.002 1.00 88.19 80 TYR A O 1
ATOM 688 N N . GLU A 1 81 ? -5.217 -1.213 22.639 1.00 82.12 81 GLU A N 1
ATOM 689 C CA . GLU A 1 81 ? -3.885 -0.894 23.195 1.00 82.12 81 GLU A CA 1
ATOM 690 C C . GLU A 1 81 ? -2.980 -0.086 22.241 1.00 82.12 81 GLU A C 1
ATOM 692 O O . GLU A 1 81 ? -1.781 0.041 22.470 1.00 82.12 81 GLU A O 1
ATOM 697 N N . GLY A 1 82 ? -3.540 0.519 21.189 1.00 83.06 82 GLY A N 1
ATOM 698 C CA . GLY A 1 82 ? -2.784 1.380 20.272 1.00 83.06 82 GLY A CA 1
ATOM 699 C C . GLY A 1 82 ? -2.420 2.751 20.859 1.00 83.06 82 GLY A C 1
ATOM 700 O O . GLY A 1 82 ? -3.134 3.305 21.699 1.00 83.06 82 GLY A O 1
ATOM 701 N N . TYR A 1 83 ? -1.319 3.337 20.380 1.00 83.44 83 TYR A N 1
ATOM 702 C CA . TYR A 1 83 ? -0.908 4.709 20.721 1.00 83.44 83 TYR A CA 1
ATOM 703 C C . TYR A 1 83 ? -1.899 5.774 20.218 1.00 83.44 83 TYR A C 1
ATOM 705 O O . TYR A 1 83 ? -1.912 6.896 20.704 1.00 83.44 83 TYR A O 1
ATOM 713 N N . ASP A 1 84 ? -2.729 5.410 19.244 1.00 89.12 84 ASP A N 1
ATOM 714 C CA . ASP A 1 84 ? -3.762 6.212 18.592 1.00 89.12 84 ASP A CA 1
ATOM 715 C C . ASP A 1 84 ? -5.142 6.063 19.262 1.00 89.12 84 ASP A C 1
ATOM 717 O O . ASP A 1 84 ? -6.151 6.491 18.702 1.00 89.12 84 ASP A O 1
ATOM 721 N N . LYS A 1 85 ? -5.213 5.473 20.464 1.00 91.38 85 LYS A N 1
ATOM 722 C CA . LYS A 1 85 ? -6.464 5.189 21.187 1.00 91.38 85 LYS A CA 1
ATOM 723 C C . LYS A 1 85 ? -7.331 6.424 21.405 1.00 91.38 85 LYS A C 1
ATOM 725 O O . LYS A 1 85 ? -8.544 6.356 21.216 1.00 91.38 85 LYS A O 1
ATOM 730 N N . GLU A 1 86 ? -6.737 7.540 21.811 1.00 91.81 86 GLU A N 1
ATOM 731 C CA . GLU A 1 86 ? -7.459 8.785 22.077 1.00 91.81 86 GLU A CA 1
ATOM 732 C C . GLU A 1 86 ? -8.053 9.368 20.782 1.00 91.81 86 GLU A C 1
ATOM 734 O O . GLU A 1 86 ? -9.197 9.826 20.769 1.00 91.81 86 GLU A O 1
ATOM 739 N N . LEU A 1 87 ? -7.314 9.279 19.670 1.00 93.69 87 LEU A N 1
ATOM 740 C CA . LEU A 1 87 ? -7.802 9.675 18.345 1.00 93.69 87 LEU A CA 1
ATOM 741 C C . LEU A 1 87 ? -8.929 8.754 17.876 1.00 93.69 87 LEU A C 1
ATOM 743 O O . LEU A 1 87 ? -9.957 9.225 17.385 1.00 93.69 87 LEU A O 1
ATOM 747 N N . LEU A 1 88 ? -8.755 7.445 18.063 1.00 95.56 88 LEU A N 1
ATOM 748 C CA . LEU A 1 88 ? -9.756 6.441 17.731 1.00 95.56 88 LEU A CA 1
ATOM 749 C C . LEU A 1 88 ? -11.046 6.672 18.522 1.00 95.56 88 LEU A C 1
ATOM 751 O O . LEU A 1 88 ? -12.130 6.618 17.949 1.00 95.56 88 LEU A O 1
ATOM 755 N N . GLN A 1 89 ? -10.943 6.994 19.814 1.00 95.56 89 GLN A N 1
ATOM 756 C CA . GLN A 1 89 ? -12.088 7.310 20.664 1.00 95.56 89 GLN A CA 1
ATOM 757 C C . GLN A 1 89 ? -12.905 8.480 20.119 1.00 95.56 89 GLN A C 1
ATOM 759 O O . GLN A 1 89 ? -14.131 8.392 20.019 1.00 95.56 89 GLN A O 1
ATOM 764 N N . GLU A 1 90 ? -12.235 9.582 19.783 1.00 95.81 90 GLU A N 1
ATOM 765 C CA . GLU A 1 90 ? -12.902 10.771 19.261 1.00 95.81 90 GLU A CA 1
ATOM 766 C C . GLU A 1 90 ? -13.533 10.500 17.891 1.00 95.81 90 GLU A C 1
ATOM 768 O O . GLU A 1 90 ? -14.674 10.901 17.646 1.00 95.81 90 GLU A O 1
ATOM 773 N N . TYR A 1 91 ? -12.839 9.761 17.024 1.00 96.44 91 TYR A N 1
ATOM 774 C CA . TYR A 1 91 ? -13.371 9.347 15.730 1.00 96.44 91 TYR A CA 1
ATOM 775 C C . TYR A 1 91 ? -14.617 8.463 15.888 1.00 96.44 91 TYR A C 1
ATOM 777 O O . TYR A 1 91 ? -15.673 8.765 15.332 1.00 96.44 91 TYR A O 1
ATOM 785 N N . MET A 1 92 ? -14.552 7.431 16.734 1.00 95.88 92 MET A N 1
ATOM 786 C CA . MET A 1 92 ? -15.699 6.569 17.035 1.00 95.88 92 MET A CA 1
ATOM 787 C C . MET A 1 92 ? -16.893 7.367 17.564 1.00 95.88 92 MET A C 1
ATOM 789 O O . MET A 1 92 ? -18.024 7.139 17.136 1.00 95.88 92 MET A O 1
ATOM 793 N N . ARG A 1 93 ? -16.655 8.344 18.449 1.00 96.25 93 ARG A N 1
ATOM 794 C CA . ARG A 1 93 ? -17.705 9.216 18.992 1.00 96.25 93 ARG A CA 1
ATOM 795 C C . ARG A 1 93 ? -18.377 10.054 17.902 1.00 96.25 93 ARG A C 1
ATOM 797 O O . ARG A 1 93 ? -19.601 10.154 17.901 1.00 96.25 93 ARG A O 1
ATOM 804 N N . ARG A 1 94 ? -17.606 10.648 16.985 1.00 95.56 94 ARG A N 1
ATOM 805 C CA . ARG A 1 94 ? -18.139 11.468 15.877 1.00 95.56 94 ARG A CA 1
ATOM 806 C C . ARG A 1 94 ? -18.974 10.655 14.892 1.00 95.56 94 ARG A C 1
ATOM 808 O O . ARG A 1 94 ? -19.985 11.152 14.408 1.00 95.56 94 ARG A O 1
ATOM 815 N N . HIS A 1 95 ? -18.569 9.415 14.635 1.00 94.69 95 HIS A N 1
ATOM 816 C CA . HIS A 1 95 ? -19.213 8.531 13.662 1.00 94.69 95 HIS A CA 1
ATOM 817 C C . HIS A 1 95 ? -20.200 7.532 14.295 1.00 94.69 95 HIS A C 1
ATOM 819 O O . HIS A 1 95 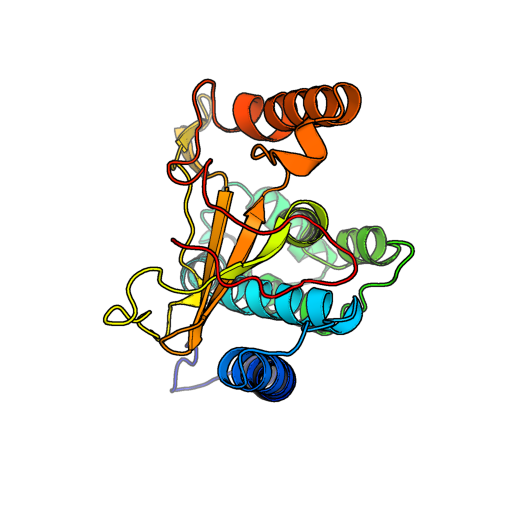? -20.757 6.688 13.603 1.00 94.69 95 HIS A O 1
ATOM 825 N N . ASN A 1 96 ? -20.462 7.645 15.604 1.00 95.25 96 ASN A N 1
ATOM 826 C CA . ASN A 1 96 ? -21.341 6.762 16.380 1.00 95.25 96 ASN A CA 1
ATOM 827 C C . ASN A 1 96 ? -20.950 5.269 16.385 1.00 95.25 96 ASN A C 1
ATOM 829 O O . ASN A 1 96 ? -21.793 4.422 16.701 1.00 95.25 96 ASN A O 1
ATOM 833 N N . PHE A 1 97 ? -19.682 4.945 16.125 1.00 94.44 97 PHE A N 1
ATOM 834 C CA . PHE A 1 97 ? -19.167 3.578 16.210 1.00 94.44 97 PHE A CA 1
ATOM 835 C C . PHE A 1 97 ? -19.112 3.088 17.663 1.00 94.44 97 PHE A C 1
ATOM 837 O O . PHE A 1 97 ? -18.743 3.815 18.590 1.00 94.44 97 PHE A O 1
ATOM 844 N N . LYS A 1 98 ? -19.494 1.830 17.869 1.00 92.12 98 LYS A N 1
ATOM 845 C CA . LYS A 1 98 ? -19.507 1.117 19.149 1.00 92.12 98 LYS A CA 1
ATOM 846 C C . LYS A 1 98 ? -18.239 0.307 19.371 1.00 92.12 98 LYS A C 1
ATOM 848 O O . LYS A 1 98 ? -17.833 0.144 20.522 1.00 92.12 98 LYS A O 1
ATOM 853 N N . GLN A 1 99 ? -17.611 -0.174 18.298 1.00 92.56 99 GLN A N 1
ATOM 854 C CA . GLN A 1 99 ? -16.430 -1.035 18.377 1.00 92.56 99 GLN A CA 1
ATOM 855 C C . GLN A 1 99 ? -15.311 -0.551 17.446 1.00 92.56 99 GLN A C 1
ATOM 857 O O . GLN A 1 99 ? -15.605 -0.107 16.337 1.00 92.56 99 GLN A O 1
ATOM 862 N N . PRO A 1 100 ? -14.028 -0.679 17.841 1.00 94.75 100 PRO A N 1
ATOM 863 C CA . PRO A 1 100 ? -12.896 -0.400 16.952 1.00 94.75 100 PRO A CA 1
ATOM 864 C C . PRO A 1 100 ? -12.961 -1.167 15.622 1.00 94.75 100 PRO A C 1
ATOM 866 O O . PRO A 1 100 ? -12.566 -0.638 14.587 1.00 94.75 100 PRO A O 1
ATOM 869 N N . LEU A 1 101 ? -13.534 -2.376 15.626 1.00 93.38 101 LEU A N 1
ATOM 870 C CA . LEU A 1 101 ? -13.728 -3.178 14.419 1.00 93.38 101 LEU A CA 1
ATOM 871 C C . LEU A 1 101 ? -14.589 -2.461 13.367 1.00 93.38 101 LEU A C 1
ATOM 873 O O . LEU A 1 101 ? -14.321 -2.590 12.176 1.00 93.38 101 LEU A O 1
ATOM 877 N N . GLU A 1 102 ? -15.591 -1.682 13.781 1.00 93.44 102 GLU A N 1
ATOM 878 C CA . GLU A 1 102 ? -16.440 -0.927 12.851 1.00 93.44 102 GLU A CA 1
ATOM 879 C C . GLU A 1 102 ? -15.649 0.169 12.128 1.00 93.44 102 GLU A C 1
ATOM 881 O O . GLU A 1 102 ? -15.890 0.401 10.948 1.00 93.44 102 GLU A O 1
ATOM 886 N N . VAL A 1 103 ? -14.654 0.774 12.789 1.00 95.62 103 VAL A N 1
ATOM 887 C CA . VAL A 1 103 ? -13.740 1.745 12.162 1.00 95.62 103 VAL A CA 1
ATOM 888 C C . VAL A 1 103 ? -12.900 1.073 11.079 1.00 95.62 103 VAL A C 1
ATOM 890 O O . VAL A 1 103 ? -12.784 1.598 9.976 1.00 95.62 103 VAL A O 1
ATOM 893 N N . TRP A 1 104 ? -12.359 -0.114 11.356 1.00 95.44 104 TRP A N 1
ATOM 894 C CA . TRP A 1 104 ? -11.572 -0.870 10.378 1.00 95.44 104 TRP A CA 1
ATOM 895 C C . TRP A 1 104 ? -12.401 -1.306 9.162 1.00 95.44 104 TRP A C 1
ATOM 897 O O . TRP A 1 104 ? -11.958 -1.146 8.024 1.00 95.44 104 TRP A O 1
ATOM 907 N N . LEU A 1 105 ? -13.623 -1.806 9.386 1.00 94.69 105 LEU A N 1
ATOM 908 C CA . LEU A 1 105 ? -14.547 -2.167 8.303 1.00 94.69 105 LEU A CA 1
ATOM 909 C C . LEU A 1 105 ? -14.927 -0.938 7.467 1.00 94.69 105 LEU A C 1
ATOM 911 O O . LEU A 1 105 ? -14.869 -0.990 6.242 1.00 94.69 105 LEU A O 1
ATOM 915 N N . HIS A 1 106 ? -15.239 0.178 8.123 1.00 95.56 106 HIS A N 1
ATOM 916 C CA . HIS A 1 106 ? -15.548 1.438 7.458 1.00 95.56 106 HIS A CA 1
ATOM 917 C C . HIS A 1 106 ? -14.380 1.961 6.612 1.00 95.56 106 HIS A C 1
ATOM 919 O O . HIS A 1 106 ? -14.577 2.403 5.482 1.00 95.56 106 HIS A O 1
ATOM 925 N N . ASN A 1 107 ? -13.152 1.878 7.122 1.00 97.12 107 ASN A N 1
ATOM 926 C CA . ASN A 1 107 ? -11.952 2.281 6.394 1.00 97.12 107 ASN A CA 1
ATOM 927 C C . ASN A 1 107 ? -11.718 1.416 5.144 1.00 97.12 107 ASN A C 1
ATOM 929 O O . ASN A 1 107 ? -11.390 1.951 4.084 1.00 97.12 107 ASN A O 1
ATOM 933 N N . LEU A 1 108 ? -11.931 0.095 5.242 1.00 96.88 108 LEU A N 1
ATOM 934 C CA . LEU A 1 108 ? -11.885 -0.817 4.094 1.00 96.88 108 LEU A CA 1
ATOM 935 C C . LEU A 1 108 ? -12.896 -0.411 3.017 1.00 96.88 108 LEU A C 1
ATOM 937 O O . LEU A 1 108 ? -12.517 -0.270 1.855 1.00 96.88 108 LEU A O 1
ATOM 941 N N . GLU A 1 109 ? -14.157 -0.193 3.399 1.00 95.94 109 GLU A N 1
ATOM 942 C CA . GLU A 1 109 ? -15.209 0.256 2.477 1.00 95.94 109 GLU A CA 1
ATOM 943 C C . GLU A 1 109 ? -14.848 1.598 1.837 1.00 95.94 109 GLU A C 1
ATOM 945 O O . GLU A 1 109 ? -14.875 1.727 0.613 1.00 95.94 109 GLU A O 1
ATOM 950 N N . THR A 1 110 ? -14.403 2.557 2.651 1.00 96.88 110 THR A N 1
ATOM 951 C CA . THR A 1 110 ? -14.023 3.900 2.202 1.00 96.88 110 THR A CA 1
ATOM 952 C C . THR A 1 110 ? -12.930 3.851 1.138 1.00 96.88 110 THR A C 1
ATOM 954 O O . THR A 1 110 ? -13.058 4.510 0.109 1.00 96.88 110 THR A O 1
ATOM 957 N N . ILE A 1 111 ? -11.876 3.050 1.335 1.00 97.44 111 ILE A N 1
ATOM 958 C CA . ILE A 1 111 ? -10.810 2.900 0.333 1.00 97.44 111 ILE A CA 1
ATOM 959 C C . ILE A 1 111 ? -11.333 2.184 -0.918 1.00 97.44 111 ILE A C 1
ATOM 961 O O . ILE A 1 111 ? -10.999 2.579 -2.036 1.00 97.44 111 ILE A O 1
ATOM 965 N N . MET A 1 112 ? -12.141 1.130 -0.774 1.00 95.94 112 MET A N 1
ATOM 966 C CA . MET A 1 112 ? -12.681 0.419 -1.937 1.00 95.94 112 MET A CA 1
ATOM 967 C C . MET A 1 112 ? -13.507 1.346 -2.837 1.00 95.94 112 MET A C 1
ATOM 969 O O . MET A 1 112 ? -13.300 1.332 -4.054 1.00 95.94 112 MET A O 1
ATOM 973 N N . ASP A 1 113 ? -14.374 2.166 -2.236 1.00 95.00 113 ASP A N 1
ATOM 974 C CA . ASP A 1 113 ? -15.253 3.129 -2.917 1.00 95.00 113 ASP A CA 1
ATOM 975 C C . ASP A 1 113 ? -14.531 4.387 -3.415 1.00 95.00 113 ASP A C 1
ATOM 977 O O . ASP A 1 113 ? -15.089 5.150 -4.200 1.00 95.00 113 ASP A O 1
ATOM 981 N N . LEU A 1 114 ? -13.285 4.607 -2.990 1.00 95.31 114 LEU A N 1
ATOM 982 C CA . LEU A 1 114 ? -12.516 5.780 -3.374 1.00 95.31 114 LEU A CA 1
ATOM 983 C C . LEU A 1 114 ? -12.154 5.757 -4.865 1.00 95.31 114 LEU A C 1
ATOM 985 O O . LEU A 1 114 ? -11.430 4.872 -5.342 1.00 95.31 114 LEU A O 1
ATOM 989 N N . GLU A 1 115 ? -12.595 6.784 -5.582 1.00 92.44 115 GLU A N 1
ATOM 990 C CA . GLU A 1 115 ? -12.105 7.123 -6.913 1.00 92.44 115 GLU A CA 1
ATOM 991 C C . GLU A 1 115 ? -10.901 8.063 -6.784 1.00 92.44 115 GLU A C 1
ATOM 993 O O . GLU A 1 115 ? -10.977 9.088 -6.116 1.00 92.44 115 GLU A O 1
ATOM 998 N N . MET A 1 116 ? -9.767 7.686 -7.381 1.00 91.38 116 MET A N 1
ATOM 999 C CA . MET A 1 116 ? -8.533 8.474 -7.332 1.00 91.38 116 MET A CA 1
ATOM 1000 C C . MET A 1 116 ? -8.408 9.328 -8.595 1.00 91.38 116 MET A C 1
ATOM 1002 O O . MET A 1 116 ? -7.867 8.879 -9.609 1.00 91.38 116 MET A O 1
ATOM 1006 N N . ASP A 1 117 ? -8.915 10.556 -8.525 1.00 88.12 117 ASP A N 1
ATOM 1007 C CA . ASP A 1 117 ? -8.906 11.530 -9.620 1.00 88.12 117 ASP A CA 1
ATOM 1008 C C . ASP A 1 117 ? -7.509 12.112 -9.907 1.00 88.12 117 ASP A C 1
ATOM 1010 O O . ASP A 1 117 ? -6.533 11.919 -9.159 1.00 88.12 117 ASP A O 1
ATOM 1014 N N . ALA A 1 118 ? -7.385 12.802 -11.047 1.00 85.12 118 ALA A N 1
ATOM 1015 C CA . ALA A 1 118 ? -6.097 13.274 -11.516 1.00 85.12 118 ALA A CA 1
ATOM 1016 C C . ALA A 1 118 ? -5.554 14.481 -10.747 1.00 85.12 118 ALA A C 1
ATOM 1018 O O . ALA A 1 118 ? -4.335 14.602 -10.575 1.00 85.12 118 ALA A O 1
ATOM 1019 N N . GLU A 1 119 ? -6.489 15.286 -10.275 1.00 87.19 119 GLU A N 1
ATOM 1020 C CA . GLU A 1 119 ? -6.419 16.570 -9.605 1.00 87.19 119 GLU A CA 1
ATOM 1021 C C . GLU A 1 119 ? -6.114 16.422 -8.105 1.00 87.19 119 GLU A C 1
ATOM 1023 O O . GLU A 1 119 ? -5.676 17.378 -7.467 1.00 87.19 119 GLU A O 1
ATOM 1028 N N . LYS A 1 120 ? -6.207 15.188 -7.591 1.00 88.19 120 LYS A N 1
ATOM 1029 C CA . LYS A 1 120 ? -5.969 14.771 -6.204 1.00 88.19 120 LYS A CA 1
ATOM 1030 C C . LYS A 1 120 ? -7.023 15.273 -5.212 1.00 88.19 120 LYS A C 1
ATOM 1032 O O . LYS A 1 120 ? -6.734 15.345 -4.016 1.00 88.19 120 LYS A O 1
ATOM 1037 N N . GLU A 1 121 ? -8.239 15.552 -5.670 1.00 91.31 121 GLU A N 1
ATOM 1038 C CA . GLU A 1 121 ? -9.368 15.921 -4.799 1.00 91.31 121 GLU A CA 1
ATOM 1039 C C . GLU A 1 121 ? -9.715 14.791 -3.813 1.00 91.31 121 GLU A C 1
ATOM 1041 O O . GLU A 1 121 ? -10.125 15.029 -2.671 1.00 91.31 121 GLU A O 1
ATOM 1046 N N . TRP A 1 122 ? -9.447 13.543 -4.210 1.00 93.00 122 TRP A N 1
ATOM 1047 C CA . TRP A 1 122 ? -9.588 12.363 -3.364 1.00 93.00 122 TRP A CA 1
ATOM 1048 C C . TRP A 1 122 ? -8.789 12.437 -2.054 1.00 93.00 122 TRP A C 1
ATOM 1050 O O . TRP A 1 122 ? -9.210 11.824 -1.076 1.00 93.00 122 TRP A O 1
ATOM 1060 N N . ILE A 1 123 ? -7.676 13.182 -1.989 1.00 93.88 123 ILE A N 1
ATOM 1061 C CA . ILE A 1 123 ? -6.848 13.300 -0.773 1.00 93.88 123 ILE A CA 1
ATOM 1062 C C . ILE A 1 123 ? -7.631 14.006 0.336 1.00 93.88 123 ILE A C 1
ATOM 1064 O O . ILE A 1 123 ? -7.737 13.493 1.452 1.00 93.88 123 ILE A O 1
ATOM 1068 N N . GLU A 1 124 ? -8.209 15.167 0.023 1.00 91.69 124 GLU A N 1
ATOM 1069 C CA . GLU A 1 124 ? -9.005 15.932 0.983 1.00 91.69 124 GLU A CA 1
ATOM 1070 C C . GLU A 1 124 ? -10.277 15.165 1.352 1.00 91.69 124 GLU A C 1
ATOM 1072 O O . GLU A 1 124 ? -10.598 15.018 2.536 1.00 91.69 124 GLU A O 1
ATOM 1077 N N . SER A 1 125 ? -10.960 14.593 0.352 1.00 92.31 125 SER A N 1
ATOM 1078 C CA . SER A 1 125 ? -12.152 13.784 0.606 1.00 92.31 125 SER A CA 1
ATOM 1079 C C . SER A 1 125 ? -11.852 12.578 1.499 1.00 92.31 125 SER A C 1
ATOM 1081 O O . SER A 1 125 ? -12.716 12.201 2.292 1.00 92.31 125 SER A O 1
ATOM 1083 N N . LEU A 1 126 ? -10.693 11.932 1.353 1.00 94.38 126 LEU A N 1
ATOM 1084 C CA . LEU A 1 126 ? -10.338 10.770 2.162 1.00 94.38 126 LEU A CA 1
ATOM 1085 C C . LEU A 1 126 ? -10.052 11.176 3.609 1.00 94.38 126 LEU A C 1
ATOM 1087 O O . LEU A 1 126 ? -10.563 10.532 4.523 1.00 94.38 126 LEU A O 1
ATOM 1091 N N . GLY A 1 127 ? -9.320 12.275 3.820 1.00 91.00 127 GLY A N 1
ATOM 1092 C CA . GLY A 1 127 ? -9.018 12.795 5.159 1.00 91.00 127 GLY A CA 1
ATOM 1093 C C . GLY A 1 127 ? -10.261 13.169 5.977 1.00 91.00 127 GLY A C 1
ATOM 1094 O O . GLY A 1 127 ? -10.233 13.110 7.203 1.00 91.00 127 GLY A O 1
ATOM 1095 N N . GLN A 1 128 ? -11.371 13.506 5.314 1.00 91.00 128 GLN A N 1
ATOM 1096 C CA . GLN A 1 128 ? -12.654 13.783 5.972 1.00 91.00 128 GLN A CA 1
ATOM 1097 C C . GLN A 1 128 ? -13.484 12.521 6.248 1.00 91.00 128 GLN A C 1
ATOM 1099 O O . GLN A 1 128 ? -14.305 12.513 7.166 1.00 91.00 128 GLN A O 1
ATOM 1104 N N . LYS A 1 129 ? -13.312 11.470 5.438 1.00 94.62 129 LYS A N 1
ATOM 1105 C CA . LYS A 1 129 ? -14.153 10.266 5.477 1.00 94.62 129 LYS A CA 1
ATOM 1106 C C . LYS A 1 129 ? -13.528 9.127 6.266 1.00 94.62 129 LYS A C 1
ATOM 1108 O O . LYS A 1 129 ? -14.266 8.333 6.818 1.00 94.62 129 LYS A O 1
ATOM 1113 N N . MET A 1 130 ? -12.210 9.032 6.363 1.00 96.75 130 MET A N 1
ATOM 1114 C CA . MET A 1 130 ? -11.516 7.873 6.932 1.00 96.75 130 MET A CA 1
ATOM 1115 C C . MET A 1 130 ? -10.848 8.214 8.272 1.00 96.75 130 MET A C 1
ATOM 1117 O O . MET A 1 130 ? -10.588 9.380 8.565 1.00 96.75 130 MET A O 1
ATOM 1121 N N . PHE A 1 131 ? -10.575 7.206 9.107 1.00 97.19 131 PHE A N 1
ATOM 1122 C CA . PHE A 1 131 ? -9.805 7.407 10.339 1.00 97.19 131 PHE A CA 1
ATOM 1123 C C . PHE A 1 131 ? -8.441 8.063 10.023 1.00 97.19 131 PHE A C 1
ATOM 1125 O O . PHE A 1 131 ? -7.685 7.481 9.240 1.00 97.19 131 PHE A O 1
ATOM 1132 N N . PRO A 1 132 ? -8.093 9.232 10.607 1.00 95.44 132 PRO A N 1
ATOM 1133 C CA . PRO A 1 132 ? -6.998 10.058 10.089 1.00 95.44 132 PRO A CA 1
ATOM 1134 C C . PRO A 1 132 ? -5.625 9.374 10.000 1.00 95.44 132 PRO A C 1
ATOM 1136 O O . PRO A 1 132 ? -5.015 9.472 8.938 1.00 95.44 132 PRO A O 1
ATOM 1139 N N . PRO A 1 133 ? -5.143 8.624 11.016 1.00 93.62 133 PRO A N 1
ATOM 1140 C CA . PRO A 1 133 ? -3.851 7.939 10.909 1.00 93.62 133 PRO A CA 1
ATOM 1141 C C . PRO A 1 133 ? -3.785 6.937 9.748 1.00 93.62 133 PRO A C 1
ATOM 1143 O O . PRO A 1 133 ? -2.770 6.835 9.060 1.00 93.62 133 PRO A O 1
ATOM 1146 N N . ASP A 1 134 ? -4.880 6.216 9.498 1.00 95.38 134 ASP A N 1
ATOM 1147 C CA . ASP A 1 134 ? -4.947 5.235 8.415 1.00 95.38 134 ASP A CA 1
ATOM 1148 C C . ASP A 1 134 ? -5.121 5.924 7.046 1.00 95.38 134 ASP A C 1
ATOM 1150 O O . ASP A 1 134 ? -4.583 5.453 6.042 1.00 95.38 134 ASP A O 1
ATOM 1154 N N . ALA A 1 135 ? -5.826 7.061 7.007 1.00 96.75 135 ALA A N 1
ATOM 1155 C CA . ALA A 1 135 ? -5.974 7.896 5.815 1.00 96.75 135 ALA A CA 1
ATOM 1156 C C . ALA A 1 135 ? -4.629 8.484 5.369 1.00 96.75 135 ALA A C 1
ATOM 1158 O O . ALA A 1 135 ? -4.266 8.377 4.198 1.00 96.75 135 ALA A O 1
ATOM 1159 N N . GLU A 1 136 ? -3.867 9.057 6.306 1.00 93.94 136 GLU A N 1
ATOM 1160 C CA . GLU A 1 136 ? -2.517 9.578 6.060 1.00 93.94 136 GLU A CA 1
ATOM 1161 C C . GLU A 1 136 ? -1.598 8.491 5.506 1.00 93.94 136 GLU A C 1
ATOM 1163 O O . GLU A 1 136 ? -0.860 8.728 4.549 1.00 93.94 136 GLU A O 1
ATOM 1168 N N . TRP A 1 137 ? -1.687 7.277 6.053 1.00 92.69 137 TRP A N 1
ATOM 1169 C CA . TRP A 1 137 ? -0.896 6.154 5.571 1.00 92.69 137 TRP A CA 1
ATOM 1170 C C . TRP A 1 137 ? -1.268 5.725 4.146 1.00 92.69 137 TRP A C 1
ATOM 1172 O O . TRP A 1 137 ? -0.379 5.476 3.327 1.00 92.69 137 TRP A O 1
ATOM 1182 N N . PHE A 1 138 ? -2.562 5.681 3.812 1.00 95.81 138 PHE A N 1
ATOM 1183 C CA . PHE A 1 138 ? -3.003 5.424 2.439 1.00 95.81 138 PHE A CA 1
ATOM 1184 C C . PHE A 1 138 ? -2.513 6.512 1.476 1.00 95.81 138 PHE A C 1
ATOM 1186 O O . PHE A 1 138 ? -1.982 6.199 0.408 1.00 95.81 138 PHE A O 1
ATOM 1193 N N . ILE A 1 139 ? -2.650 7.786 1.858 1.00 94.94 139 ILE A N 1
ATOM 1194 C CA . ILE A 1 139 ? -2.207 8.933 1.054 1.00 94.94 139 ILE A CA 1
ATOM 1195 C C . ILE A 1 139 ? -0.703 8.859 0.798 1.00 94.94 139 ILE A C 1
ATOM 1197 O O . ILE A 1 139 ? -0.279 9.018 -0.346 1.00 94.94 139 ILE A O 1
ATOM 1201 N N . ASP A 1 140 ? 0.095 8.571 1.825 1.00 91.50 140 ASP A N 1
ATOM 1202 C CA . ASP A 1 140 ? 1.540 8.412 1.684 1.00 91.50 140 ASP A CA 1
ATOM 1203 C C . ASP A 1 140 ? 1.895 7.219 0.784 1.00 91.50 140 ASP A C 1
ATOM 1205 O O . ASP A 1 140 ? 2.664 7.367 -0.163 1.00 91.50 140 ASP A O 1
ATOM 1209 N N . SER A 1 141 ? 1.255 6.059 0.964 1.00 92.25 141 SER A N 1
ATOM 1210 C CA . SER A 1 141 ? 1.468 4.901 0.082 1.00 92.25 141 SER A CA 1
ATOM 1211 C C . SER A 1 141 ? 1.138 5.221 -1.386 1.00 92.25 141 SER A C 1
ATOM 1213 O O . SER A 1 141 ? 1.891 4.869 -2.302 1.00 92.25 141 SER A O 1
ATOM 1215 N N . MET A 1 142 ? 0.049 5.957 -1.639 1.00 92.94 142 MET A N 1
ATOM 1216 C CA . MET A 1 142 ? -0.369 6.355 -2.989 1.00 92.94 142 MET A CA 1
ATOM 1217 C C . MET A 1 142 ? 0.448 7.525 -3.573 1.00 92.94 142 MET A C 1
ATOM 1219 O O . MET A 1 142 ? 0.613 7.615 -4.797 1.00 92.94 142 MET A O 1
ATOM 1223 N N . GLY A 1 143 ? 0.995 8.403 -2.734 1.00 89.44 143 GLY A N 1
ATOM 1224 C CA . GLY A 1 143 ? 1.748 9.590 -3.145 1.00 89.44 143 GLY A CA 1
ATOM 1225 C C . GLY A 1 143 ? 3.257 9.373 -3.266 1.00 89.44 143 GLY A C 1
ATOM 1226 O O . GLY A 1 143 ? 3.884 9.937 -4.168 1.00 89.44 143 GLY A O 1
ATOM 1227 N N . SER A 1 144 ? 3.812 8.531 -2.396 1.00 88.88 144 SER A N 1
ATOM 1228 C CA . SER A 1 144 ? 5.250 8.430 -2.135 1.00 88.88 144 SER A CA 1
ATOM 1229 C C . SER A 1 144 ? 5.885 7.125 -2.610 1.00 88.88 144 SER A C 1
ATOM 1231 O O . SER A 1 144 ? 7.110 7.014 -2.624 1.00 88.88 144 SER A O 1
ATOM 1233 N N . MET A 1 145 ? 5.095 6.143 -3.047 1.00 90.50 145 MET A N 1
ATOM 1234 C CA . MET A 1 145 ? 5.605 4.933 -3.700 1.00 90.50 145 MET A CA 1
ATOM 1235 C C . MET A 1 145 ? 5.352 4.959 -5.205 1.00 90.50 145 MET A C 1
ATOM 1237 O O . MET A 1 145 ? 4.368 5.524 -5.678 1.00 90.50 145 MET A O 1
ATOM 1241 N N . TYR A 1 146 ? 6.202 4.297 -5.980 1.00 87.62 146 TYR A N 1
ATOM 1242 C CA . TYR A 1 146 ? 5.929 4.010 -7.384 1.00 87.62 146 TYR A CA 1
ATOM 1243 C C . TYR A 1 146 ? 5.979 2.508 -7.642 1.00 87.62 146 TYR A C 1
ATOM 1245 O O . TYR A 1 146 ? 6.758 1.779 -7.036 1.00 87.62 146 TYR A O 1
ATOM 1253 N N . LEU A 1 147 ? 5.112 2.049 -8.542 1.00 89.75 147 LEU A N 1
ATOM 1254 C CA . LEU A 1 147 ? 5.063 0.655 -8.965 1.00 89.75 147 LEU A CA 1
ATOM 1255 C C . LEU A 1 147 ? 6.221 0.371 -9.923 1.00 89.75 147 LEU A C 1
ATOM 1257 O O . LEU A 1 147 ? 6.414 1.125 -10.868 1.00 89.75 147 LEU A O 1
ATOM 1261 N N . ALA A 1 148 ? 6.931 -0.727 -9.725 1.00 87.62 148 ALA A N 1
ATOM 1262 C CA . ALA A 1 148 ? 7.927 -1.276 -10.632 1.00 87.62 148 ALA A CA 1
ATOM 1263 C C . ALA A 1 148 ? 7.650 -2.769 -10.862 1.00 87.62 148 ALA A C 1
ATOM 1265 O O . ALA A 1 148 ? 6.966 -3.419 -10.067 1.00 87.62 148 ALA A O 1
ATOM 1266 N N . ILE A 1 149 ? 8.161 -3.303 -11.970 1.00 86.44 149 ILE A N 1
ATOM 1267 C CA . ILE A 1 149 ? 8.043 -4.719 -12.330 1.00 86.44 149 ILE A CA 1
ATOM 1268 C C . ILE A 1 149 ? 9.440 -5.325 -12.326 1.00 86.44 149 ILE A C 1
ATOM 1270 O O . ILE A 1 149 ? 10.370 -4.764 -12.901 1.00 86.44 149 ILE A O 1
ATOM 1274 N N . CYS A 1 150 ? 9.564 -6.481 -11.688 1.00 86.44 150 CYS A N 1
ATOM 1275 C CA . CYS A 1 150 ? 10.831 -7.127 -11.401 1.00 86.44 150 CYS A CA 1
ATOM 1276 C C . CYS A 1 150 ? 10.805 -8.600 -11.821 1.00 86.44 150 CYS A C 1
ATOM 1278 O O . CYS A 1 150 ? 9.795 -9.287 -11.653 1.00 86.44 150 CYS A O 1
ATOM 1280 N N . THR A 1 151 ? 11.931 -9.089 -12.339 1.00 86.81 151 THR A N 1
ATOM 1281 C CA . THR A 1 151 ? 12.132 -10.481 -12.774 1.00 86.81 151 THR A CA 1
ATOM 1282 C C . THR A 1 151 ? 13.386 -11.059 -12.118 1.00 86.81 151 THR A C 1
ATOM 1284 O O . THR A 1 151 ? 14.353 -10.309 -11.959 1.00 86.81 151 THR A O 1
ATOM 1287 N N . PRO A 1 152 ? 13.442 -12.366 -11.802 1.00 86.62 152 PRO A N 1
ATOM 1288 C CA . PRO A 1 152 ? 14.677 -12.991 -11.341 1.00 86.62 152 PRO A CA 1
ATOM 1289 C C . PRO A 1 152 ? 15.781 -12.848 -12.396 1.00 86.62 152 PRO A C 1
ATOM 1291 O O . PRO A 1 152 ? 15.539 -13.038 -13.592 1.00 86.62 152 PRO A O 1
ATOM 1294 N N . LYS A 1 153 ? 17.009 -12.537 -11.971 1.00 81.62 153 LYS A N 1
ATOM 1295 C CA . LYS A 1 153 ? 18.176 -12.515 -12.868 1.00 81.62 153 LYS A CA 1
ATOM 1296 C C . LYS A 1 153 ? 18.526 -13.901 -13.372 1.00 81.62 153 LYS A C 1
ATOM 1298 O O . LYS A 1 153 ? 18.817 -14.074 -14.557 1.00 81.62 153 LYS A O 1
ATOM 1303 N N . ASN A 1 154 ? 18.516 -14.877 -12.470 1.00 84.31 154 ASN A N 1
ATOM 1304 C CA . ASN A 1 154 ? 18.745 -16.262 -12.818 1.00 84.31 154 ASN A CA 1
ATOM 1305 C C . ASN A 1 154 ? 17.444 -16.883 -13.339 1.00 84.31 154 ASN A C 1
ATOM 1307 O O . ASN A 1 154 ? 16.423 -16.901 -12.658 1.00 84.31 154 ASN A O 1
ATOM 1311 N N . ARG A 1 155 ? 17.489 -17.437 -14.554 1.00 80.69 155 ARG A N 1
ATOM 1312 C CA . ARG A 1 155 ? 16.334 -18.094 -15.182 1.00 80.69 155 ARG A CA 1
ATOM 1313 C C . ARG A 1 155 ? 15.958 -19.426 -14.548 1.00 80.69 155 ARG A C 1
ATOM 1315 O O . ARG A 1 155 ? 14.923 -19.968 -14.933 1.00 80.69 155 ARG A O 1
ATOM 1322 N N . ASP A 1 156 ? 16.733 -19.925 -13.598 1.00 88.06 156 ASP A N 1
ATOM 1323 C CA . ASP A 1 156 ? 16.389 -21.107 -12.808 1.00 88.06 156 ASP A CA 1
ATOM 1324 C C . ASP A 1 156 ? 15.727 -20.736 -11.471 1.00 88.06 156 ASP A C 1
ATOM 1326 O O . ASP A 1 156 ? 15.072 -21.570 -10.849 1.00 88.06 156 ASP A O 1
ATOM 1330 N N . GLU A 1 157 ? 15.817 -19.469 -11.058 1.00 90.62 157 GLU A N 1
ATOM 1331 C CA . GLU A 1 157 ? 15.178 -18.965 -9.844 1.00 90.62 157 GLU A CA 1
ATOM 1332 C C . GLU A 1 157 ? 13.727 -18.562 -10.096 1.00 90.62 157 GLU A C 1
ATOM 1334 O O . GLU A 1 157 ? 13.341 -18.121 -11.183 1.00 90.62 157 GLU A O 1
ATOM 1339 N N . ARG A 1 158 ? 12.893 -18.726 -9.071 1.00 90.19 158 ARG A N 1
ATOM 1340 C CA . ARG A 1 158 ? 11.463 -18.434 -9.127 1.00 90.19 158 ARG A CA 1
ATOM 1341 C C . ARG A 1 158 ? 11.040 -17.710 -7.861 1.00 90.19 158 ARG A C 1
ATOM 1343 O O . ARG A 1 158 ? 11.485 -18.059 -6.771 1.00 90.19 158 ARG A O 1
ATOM 1350 N N . PHE A 1 159 ? 10.132 -16.753 -7.997 1.00 89.94 159 PHE A N 1
ATOM 1351 C CA . PHE A 1 159 ? 9.430 -16.204 -6.846 1.00 89.94 159 PHE A CA 1
ATOM 1352 C C . PHE A 1 159 ? 8.432 -17.226 -6.299 1.00 89.94 159 PHE A C 1
ATOM 1354 O O . PHE A 1 159 ? 7.765 -17.937 -7.057 1.00 89.94 159 PHE A O 1
ATOM 1361 N N . ILE A 1 160 ? 8.314 -17.276 -4.975 1.00 86.56 160 ILE A N 1
ATOM 1362 C CA . ILE A 1 160 ? 7.338 -18.116 -4.285 1.00 86.56 160 ILE A CA 1
ATOM 1363 C C . ILE A 1 160 ? 6.071 -17.289 -4.071 1.00 86.56 160 ILE A C 1
ATOM 1365 O O . ILE A 1 160 ? 6.116 -16.219 -3.465 1.00 86.56 160 ILE A O 1
ATOM 1369 N N . LEU A 1 161 ? 4.938 -17.800 -4.548 1.00 82.12 161 LEU A N 1
ATOM 1370 C CA . LEU A 1 161 ? 3.628 -17.235 -4.251 1.00 82.12 161 LEU A CA 1
ATOM 1371 C C . LEU A 1 161 ? 3.118 -17.901 -2.975 1.00 82.12 161 LEU A C 1
ATOM 1373 O O . LEU A 1 161 ? 2.876 -19.106 -2.958 1.00 82.12 161 LEU A O 1
ATOM 1377 N N . THR A 1 162 ? 2.994 -17.125 -1.904 1.00 78.12 162 THR A N 1
ATOM 1378 C CA . THR A 1 162 ? 2.367 -17.565 -0.653 1.00 78.12 162 THR A CA 1
ATOM 1379 C C . THR A 1 162 ? 1.101 -16.756 -0.410 1.00 78.12 162 THR A C 1
ATOM 1381 O O . THR A 1 162 ? 0.992 -15.622 -0.875 1.00 78.12 162 THR A O 1
ATOM 1384 N N . ASP A 1 163 ? 0.172 -17.300 0.373 1.00 69.12 163 ASP A N 1
ATOM 1385 C CA . ASP A 1 163 ? -1.091 -16.627 0.714 1.00 69.12 163 ASP A CA 1
ATOM 1386 C C . ASP A 1 163 ? -0.884 -15.262 1.407 1.00 69.12 163 ASP A C 1
ATOM 1388 O O . ASP A 1 163 ? -1.765 -14.407 1.385 1.00 69.12 163 ASP A O 1
ATOM 1392 N N . ASN A 1 164 ? 0.300 -15.037 1.994 1.00 67.75 164 ASN A N 1
ATOM 1393 C CA . ASN A 1 164 ? 0.682 -13.807 2.694 1.00 67.75 164 ASN A CA 1
ATOM 1394 C C . ASN A 1 164 ? 1.738 -12.978 1.945 1.00 67.75 164 ASN A C 1
ATOM 1396 O O . ASN A 1 164 ? 2.316 -12.057 2.528 1.00 67.75 164 ASN A O 1
ATOM 1400 N N . ALA A 1 165 ? 2.007 -13.279 0.671 1.00 71.50 165 ALA A N 1
ATOM 1401 C CA . ALA A 1 165 ? 3.096 -12.649 -0.076 1.00 71.50 165 ALA A CA 1
ATOM 1402 C C . ALA A 1 165 ? 2.923 -11.132 -0.288 1.00 71.50 165 ALA A C 1
ATOM 1404 O O . ALA A 1 165 ? 3.879 -10.468 -0.663 1.00 71.50 165 ALA A O 1
ATOM 1405 N N . TYR A 1 166 ? 1.737 -10.583 -0.012 1.00 71.94 166 TYR A N 1
ATOM 1406 C CA . TYR A 1 166 ? 1.387 -9.166 -0.182 1.00 71.94 166 TYR A CA 1
ATOM 1407 C C . TYR A 1 166 ? 1.780 -8.265 1.004 1.00 71.94 166 TYR A C 1
ATOM 1409 O O . TYR A 1 166 ? 1.559 -7.061 0.953 1.00 71.94 166 TYR A O 1
ATOM 1417 N N . ASN A 1 167 ? 2.336 -8.837 2.080 1.00 74.00 167 ASN A N 1
ATOM 1418 C CA . ASN A 1 167 ? 2.745 -8.112 3.295 1.00 74.00 167 ASN A CA 1
ATOM 1419 C C . ASN A 1 167 ? 4.266 -8.033 3.474 1.00 74.00 167 ASN A C 1
ATOM 1421 O O . ASN A 1 167 ? 4.743 -7.591 4.520 1.00 74.00 167 ASN A O 1
ATOM 1425 N N . VAL A 1 168 ? 5.034 -8.507 2.493 1.00 85.56 168 VAL A N 1
ATOM 1426 C CA . VAL A 1 168 ? 6.493 -8.511 2.584 1.00 85.56 168 VAL A CA 1
ATOM 1427 C C . VAL A 1 168 ? 6.999 -7.122 2.226 1.00 85.56 168 VAL A C 1
ATOM 1429 O O . VAL A 1 168 ? 6.752 -6.626 1.128 1.00 85.56 168 VAL A O 1
ATOM 1432 N N . TYR A 1 169 ? 7.723 -6.508 3.153 1.00 89.19 169 TYR A N 1
ATOM 1433 C CA . TYR A 1 169 ? 8.359 -5.218 2.951 1.00 89.19 169 TYR A CA 1
ATOM 1434 C C . TYR A 1 169 ? 9.822 -5.259 3.381 1.00 89.19 169 TYR A C 1
ATOM 1436 O O . TYR A 1 169 ? 10.241 -6.134 4.141 1.00 89.19 169 TYR A O 1
ATOM 1444 N N . GLU A 1 170 ? 10.590 -4.293 2.896 1.00 91.12 170 GLU A N 1
ATOM 1445 C CA . GLU A 1 170 ? 11.963 -4.050 3.315 1.00 91.12 170 GLU A CA 1
ATOM 1446 C C . GLU A 1 170 ? 12.084 -2.666 3.960 1.00 91.12 170 GLU A C 1
ATOM 1448 O O . GLU A 1 170 ? 11.494 -1.687 3.498 1.00 91.12 170 GLU A O 1
ATOM 1453 N N . GLY A 1 171 ? 12.831 -2.631 5.064 1.00 87.94 171 GLY A N 1
ATOM 1454 C CA . GLY A 1 171 ? 13.192 -1.434 5.809 1.00 87.94 171 GLY A CA 1
ATOM 1455 C C . GLY A 1 171 ? 13.466 -1.734 7.287 1.00 87.94 171 GLY A C 1
ATOM 1456 O O . GLY A 1 171 ? 12.827 -2.618 7.870 1.00 87.94 171 GLY A O 1
ATOM 1457 N N . PRO A 1 172 ? 14.434 -1.042 7.912 1.00 86.88 172 PRO A N 1
ATOM 1458 C CA . PRO A 1 172 ? 14.802 -1.292 9.299 1.00 86.88 172 PRO A CA 1
ATOM 1459 C C . PRO A 1 172 ? 13.648 -0.930 10.233 1.00 86.88 172 PRO A C 1
ATOM 1461 O O . PRO A 1 172 ? 13.033 0.125 10.119 1.00 86.88 172 PRO A O 1
ATOM 1464 N N . THR A 1 173 ? 13.358 -1.818 11.174 1.00 85.75 173 THR A N 1
ATOM 1465 C CA . THR A 1 173 ? 12.353 -1.560 12.202 1.00 85.75 173 THR A CA 1
ATOM 1466 C C . THR A 1 173 ? 12.987 -0.768 13.340 1.00 85.75 173 THR A C 1
ATOM 1468 O O . THR A 1 173 ? 13.979 -1.207 13.920 1.00 85.75 173 THR A O 1
ATOM 1471 N N . THR A 1 174 ? 12.412 0.388 13.657 1.00 81.56 174 THR A N 1
ATOM 1472 C CA . THR A 1 174 ? 12.847 1.265 14.744 1.00 81.56 174 THR A CA 1
ATOM 1473 C C . THR A 1 174 ? 11.851 1.181 15.895 1.00 81.56 174 THR A C 1
ATOM 1475 O O . THR A 1 174 ? 10.638 1.315 15.705 1.00 81.56 174 THR A O 1
ATOM 1478 N N . HIS A 1 175 ? 12.374 0.970 17.101 1.00 83.81 175 HIS A N 1
ATOM 1479 C CA . HIS A 1 175 ? 11.599 0.987 18.335 1.00 83.81 175 HIS A CA 1
ATOM 1480 C C . HIS A 1 175 ? 11.693 2.367 18.982 1.00 83.81 175 HIS A C 1
ATOM 1482 O O . HIS A 1 175 ? 12.780 2.914 19.153 1.00 83.81 175 HIS A O 1
ATOM 1488 N N . PHE A 1 176 ? 10.541 2.905 19.347 1.00 80.88 176 PHE A N 1
ATOM 1489 C CA . PHE A 1 176 ? 10.377 4.162 20.052 1.00 80.88 176 PHE A CA 1
ATOM 1490 C C . PHE A 1 176 ? 9.766 3.867 21.407 1.00 80.88 176 PHE A C 1
ATOM 1492 O O . PHE A 1 176 ? 8.865 3.037 21.515 1.00 80.88 176 PHE A O 1
ATOM 1499 N N . GLU A 1 177 ? 10.224 4.579 22.422 1.00 83.25 177 GLU A N 1
ATOM 1500 C CA . GLU A 1 177 ? 9.607 4.586 23.736 1.00 83.25 177 GLU A CA 1
ATOM 1501 C C . GLU A 1 177 ? 9.262 6.029 24.075 1.00 83.25 177 GLU A C 1
ATOM 1503 O O . GLU A 1 177 ? 10.107 6.922 23.997 1.00 83.25 177 GLU A O 1
ATOM 1508 N N . ASP A 1 178 ? 7.997 6.273 24.394 1.00 77.56 178 ASP A N 1
ATOM 1509 C CA . ASP A 1 178 ? 7.573 7.572 24.888 1.00 77.56 178 ASP A CA 1
ATOM 1510 C C . ASP A 1 178 ? 8.079 7.741 26.327 1.00 77.56 178 ASP A C 1
ATOM 1512 O O . ASP A 1 178 ? 7.615 7.061 27.241 1.00 77.56 178 ASP A O 1
ATOM 1516 N N . GLU A 1 179 ? 9.018 8.668 26.536 1.00 81.62 179 GLU A N 1
ATOM 1517 C CA . GLU A 1 179 ? 9.678 8.886 27.834 1.00 81.62 179 GLU A CA 1
ATOM 1518 C C . GLU A 1 179 ? 8.707 9.218 28.980 1.00 81.62 179 GLU A C 1
ATOM 1520 O O . GLU A 1 179 ? 9.033 9.022 30.151 1.00 81.62 179 GLU A O 1
ATOM 1525 N N . LYS A 1 180 ? 7.515 9.748 28.676 1.00 80.88 180 LYS A N 1
ATOM 1526 C CA . LYS A 1 180 ? 6.537 10.171 29.690 1.00 80.88 180 LYS A CA 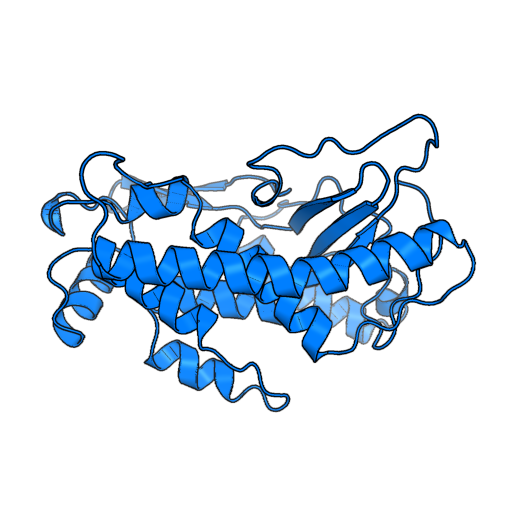1
ATOM 1527 C C . LYS A 1 180 ? 5.578 9.055 30.075 1.00 80.88 180 LYS A C 1
ATOM 1529 O O . LYS A 1 180 ? 5.121 9.009 31.215 1.00 80.88 180 LYS A O 1
ATOM 1534 N N . THR A 1 181 ? 5.219 8.207 29.122 1.00 79.12 181 THR A N 1
ATOM 1535 C CA . THR A 1 181 ? 4.175 7.188 29.280 1.00 79.12 181 THR A CA 1
ATOM 1536 C C . THR A 1 181 ? 4.728 5.768 29.318 1.00 79.12 181 THR A C 1
ATOM 1538 O O . THR A 1 181 ? 3.988 4.855 29.679 1.00 79.12 181 THR A O 1
ATOM 1541 N N . GLY A 1 182 ? 5.996 5.566 28.941 1.00 80.00 182 GLY A N 1
ATOM 1542 C CA . GLY A 1 182 ? 6.623 4.252 28.774 1.00 80.00 182 GLY A CA 1
ATOM 1543 C C . GLY A 1 182 ? 6.012 3.426 27.638 1.00 80.00 182 GLY A C 1
ATOM 1544 O O . GLY A 1 182 ? 6.285 2.232 27.519 1.00 80.00 182 GLY A O 1
ATOM 1545 N N . LYS A 1 183 ? 5.135 4.020 26.815 1.00 77.00 183 LYS A N 1
ATOM 1546 C CA . LYS A 1 183 ? 4.495 3.318 25.701 1.00 77.00 183 LYS A CA 1
ATOM 1547 C C . LYS A 1 183 ? 5.517 3.085 24.599 1.00 77.00 183 LYS A C 1
ATOM 1549 O O . LYS A 1 183 ? 6.185 4.017 24.156 1.00 77.00 183 LYS A O 1
ATOM 1554 N N . GLN A 1 184 ? 5.582 1.849 24.122 1.00 78.81 184 GLN A N 1
ATOM 1555 C CA . GLN A 1 184 ? 6.436 1.481 23.005 1.00 78.81 184 GLN A CA 1
ATOM 1556 C C . GLN A 1 184 ? 5.674 1.588 21.684 1.00 78.81 184 GLN A C 1
ATOM 1558 O O . GLN A 1 184 ? 4.536 1.132 21.565 1.00 78.81 184 GLN A O 1
ATOM 1563 N N . ALA A 1 185 ? 6.319 2.163 20.677 1.00 74.12 185 ALA A N 1
ATOM 1564 C CA . ALA A 1 185 ? 5.861 2.153 19.299 1.00 74.12 185 ALA A CA 1
ATOM 1565 C C . ALA A 1 185 ? 6.950 1.544 18.422 1.00 74.12 185 ALA A C 1
ATOM 1567 O O . ALA A 1 185 ? 8.139 1.748 18.635 1.00 74.12 185 ALA A O 1
ATOM 1568 N N . THR A 1 186 ? 6.542 0.771 17.428 1.00 77.38 186 THR A N 1
ATOM 1569 C CA . THR A 1 186 ? 7.465 0.182 16.463 1.00 77.38 186 THR A CA 1
ATOM 1570 C C . THR A 1 186 ? 7.067 0.677 15.089 1.00 77.38 186 THR A C 1
ATOM 1572 O O . THR A 1 186 ? 5.930 0.466 14.669 1.00 77.38 186 THR A O 1
ATOM 1575 N N . LEU A 1 187 ? 7.981 1.368 14.412 1.00 79.69 187 LEU A N 1
ATOM 1576 C CA . LEU A 1 187 ? 7.750 1.925 13.083 1.00 79.69 187 LEU A CA 1
ATOM 1577 C C . LEU A 1 187 ? 8.871 1.477 12.149 1.00 79.69 187 LEU A C 1
ATOM 1579 O O . LEU A 1 187 ? 10.004 1.280 12.579 1.00 79.69 187 LEU A O 1
ATOM 1583 N N . ALA A 1 188 ? 8.570 1.344 10.865 1.00 83.38 188 ALA A N 1
ATOM 1584 C CA . ALA A 1 188 ? 9.564 1.050 9.845 1.00 83.38 188 ALA A CA 1
ATOM 1585 C C . ALA A 1 188 ? 9.289 1.916 8.610 1.00 83.38 188 ALA A C 1
ATOM 1587 O O . ALA A 1 188 ? 8.120 2.093 8.249 1.00 83.38 188 ALA A O 1
ATOM 1588 N N . PRO A 1 189 ? 10.326 2.443 7.938 1.00 85.75 189 PRO A N 1
ATOM 1589 C CA . PRO A 1 189 ? 10.155 2.958 6.596 1.00 85.75 189 PRO A CA 1
ATOM 1590 C C . PRO A 1 189 ? 9.901 1.771 5.665 1.00 85.75 189 PRO A C 1
ATOM 1592 O O . PRO A 1 189 ? 10.713 0.857 5.578 1.00 85.75 189 PRO A O 1
ATOM 1595 N N . TYR A 1 190 ? 8.779 1.775 4.959 1.00 88.50 190 TYR A N 1
ATOM 1596 C CA . TYR A 1 190 ? 8.486 0.766 3.943 1.00 88.50 190 TYR A CA 1
ATOM 1597 C C . TYR A 1 190 ? 9.223 1.146 2.650 1.00 88.50 190 TYR A C 1
ATOM 1599 O O . TYR A 1 190 ? 8.638 1.726 1.741 1.00 88.50 190 TYR A O 1
ATOM 1607 N N . PHE A 1 191 ? 10.536 0.910 2.586 1.00 92.31 191 PHE A N 1
ATOM 1608 C CA . PHE A 1 191 ? 11.352 1.303 1.431 1.00 92.31 191 PHE A CA 1
ATOM 1609 C C . PHE A 1 191 ? 10.954 0.548 0.161 1.00 92.31 191 PHE A C 1
ATOM 1611 O O . PHE A 1 191 ? 10.884 1.148 -0.918 1.00 92.31 191 PHE A O 1
ATOM 1618 N N . HIS A 1 192 ? 10.639 -0.737 0.311 1.00 92.94 192 HIS A N 1
ATOM 1619 C CA . HIS A 1 192 ? 10.094 -1.573 -0.747 1.00 92.94 192 HIS A CA 1
ATOM 1620 C C . HIS A 1 192 ? 8.949 -2.430 -0.215 1.00 92.94 192 HIS A C 1
ATOM 1622 O O . HIS A 1 192 ? 9.044 -2.964 0.888 1.00 92.94 192 HIS A O 1
ATOM 1628 N N . GLU A 1 193 ? 7.906 -2.620 -1.017 1.00 92.38 193 GLU A N 1
ATOM 1629 C CA . GLU A 1 193 ? 6.872 -3.631 -0.785 1.00 92.38 193 GLU A CA 1
ATOM 1630 C C . GLU A 1 193 ? 6.827 -4.592 -1.965 1.00 92.38 193 GLU A C 1
ATOM 1632 O O . GLU A 1 193 ? 6.870 -4.170 -3.122 1.00 92.38 193 GLU A O 1
ATOM 1637 N N . PHE A 1 194 ? 6.744 -5.885 -1.672 1.00 91.50 194 PHE A N 1
ATOM 1638 C CA . PHE A 1 194 ? 6.888 -6.947 -2.657 1.00 91.50 194 PHE A CA 1
ATOM 1639 C C . PHE A 1 194 ? 5.568 -7.673 -2.861 1.00 91.50 194 PHE A C 1
ATOM 1641 O O . PHE A 1 194 ? 4.826 -7.941 -1.919 1.00 91.50 194 PHE A O 1
ATOM 1648 N N . SER A 1 195 ? 5.254 -7.991 -4.112 1.00 92.06 195 SER A N 1
ATOM 1649 C CA . SER A 1 195 ? 4.033 -8.708 -4.470 1.00 92.06 195 SER A CA 1
ATOM 1650 C C . SER A 1 195 ? 4.281 -9.593 -5.693 1.00 92.06 195 SER A C 1
ATOM 1652 O O . SER A 1 195 ? 4.154 -9.131 -6.832 1.00 92.06 195 SER A O 1
ATOM 1654 N N . PRO A 1 196 ? 4.682 -10.863 -5.500 1.00 91.88 196 PRO A N 1
ATOM 1655 C CA . PRO A 1 196 ? 4.855 -11.802 -6.600 1.00 91.88 196 PRO A CA 1
ATOM 1656 C C . PRO A 1 196 ? 3.506 -12.097 -7.266 1.00 91.88 196 PRO A C 1
ATOM 1658 O O . PRO A 1 196 ? 2.542 -12.476 -6.606 1.00 91.88 196 PRO A O 1
ATOM 1661 N N . ILE A 1 197 ? 3.444 -11.933 -8.590 1.00 91.50 197 ILE A N 1
ATOM 1662 C CA . ILE A 1 197 ? 2.233 -12.183 -9.398 1.00 91.50 197 ILE A CA 1
ATOM 1663 C C . ILE A 1 197 ? 2.375 -13.413 -10.298 1.00 91.50 197 ILE A C 1
ATOM 1665 O O . ILE A 1 197 ? 1.390 -13.938 -10.811 1.00 91.50 197 ILE A O 1
ATOM 1669 N N . SER A 1 198 ? 3.608 -13.879 -10.504 1.00 91.25 198 SER A N 1
ATOM 1670 C CA . SER A 1 198 ? 3.917 -15.160 -11.132 1.00 91.25 198 SER A CA 1
ATOM 1671 C C . SER A 1 198 ? 5.301 -15.635 -10.675 1.00 91.25 198 SER A C 1
ATOM 1673 O O . SER A 1 198 ? 6.076 -14.827 -10.159 1.00 91.25 198 SER A O 1
ATOM 1675 N N . PRO A 1 199 ? 5.676 -16.900 -10.927 1.00 91.38 199 PRO A N 1
ATOM 1676 C CA . PRO A 1 199 ? 7.010 -17.394 -10.593 1.00 91.38 199 PRO A CA 1
ATOM 1677 C C . PRO A 1 199 ? 8.164 -16.593 -11.218 1.00 91.38 199 PRO A C 1
ATOM 1679 O O . PRO A 1 199 ? 9.282 -16.664 -10.725 1.00 91.38 199 PRO A O 1
ATOM 1682 N N . ASN A 1 200 ? 7.910 -15.823 -12.282 1.00 90.25 200 ASN A N 1
ATOM 1683 C CA . ASN A 1 200 ? 8.929 -15.036 -12.982 1.00 90.25 200 ASN A CA 1
ATOM 1684 C C . ASN A 1 200 ? 8.736 -13.520 -12.839 1.00 90.25 200 ASN A C 1
ATOM 1686 O O . ASN A 1 200 ? 9.540 -12.767 -13.380 1.00 90.25 200 ASN A O 1
ATOM 1690 N N . LEU A 1 201 ? 7.672 -13.062 -12.169 1.00 90.19 201 LEU A N 1
ATOM 1691 C CA . LEU A 1 201 ? 7.330 -11.642 -12.089 1.00 90.19 201 LEU A CA 1
ATOM 1692 C C . LEU A 1 201 ? 6.870 -11.241 -10.699 1.00 90.19 201 LEU A C 1
ATOM 1694 O O . LEU A 1 201 ? 5.961 -11.846 -10.125 1.00 90.19 201 LEU A O 1
ATOM 1698 N N . MET A 1 202 ? 7.432 -10.136 -10.234 1.00 90.94 202 MET A N 1
ATOM 1699 C CA . MET A 1 202 ? 7.077 -9.478 -8.993 1.00 90.94 202 MET A CA 1
ATOM 1700 C C . MET A 1 202 ? 6.761 -8.014 -9.257 1.00 90.94 202 MET A C 1
ATOM 1702 O O . MET A 1 202 ? 7.451 -7.338 -10.017 1.00 90.94 202 MET A O 1
ATOM 1706 N N . LEU A 1 203 ? 5.701 -7.538 -8.621 1.00 91.69 203 LEU A N 1
ATOM 1707 C CA . LEU A 1 203 ? 5.439 -6.120 -8.473 1.00 91.69 203 LEU A CA 1
ATOM 1708 C C . LEU A 1 203 ? 6.200 -5.617 -7.252 1.00 91.69 203 LEU A C 1
ATOM 1710 O O . LEU A 1 203 ? 6.200 -6.275 -6.210 1.00 91.69 203 LEU A O 1
ATOM 1714 N N . VAL A 1 204 ? 6.836 -4.459 -7.392 1.00 91.81 204 VAL A N 1
ATOM 1715 C CA . VAL A 1 204 ? 7.549 -3.790 -6.305 1.00 91.81 204 VAL A CA 1
ATOM 1716 C C . VAL A 1 204 ? 7.013 -2.377 -6.168 1.00 91.81 204 VAL A C 1
ATOM 1718 O O . VAL A 1 204 ? 7.060 -1.608 -7.126 1.00 91.81 204 VAL A O 1
ATOM 1721 N N . LEU A 1 205 ? 6.499 -2.021 -4.995 1.00 92.81 205 LEU A N 1
ATOM 1722 C CA . LEU A 1 205 ? 6.259 -0.623 -4.649 1.00 92.81 205 LEU A CA 1
ATOM 1723 C C . LEU A 1 205 ? 7.539 -0.080 -4.033 1.00 92.81 205 LEU A C 1
ATOM 1725 O O . LEU A 1 205 ? 7.943 -0.533 -2.968 1.00 92.81 205 LEU A O 1
ATOM 1729 N N . ARG A 1 206 ? 8.196 0.852 -4.720 1.00 92.06 206 ARG A N 1
ATOM 1730 C CA . ARG A 1 206 ? 9.455 1.449 -4.273 1.00 92.06 206 ARG A CA 1
ATOM 1731 C C . ARG A 1 206 ? 9.235 2.875 -3.804 1.00 92.06 206 ARG A C 1
ATOM 1733 O O . ARG A 1 206 ? 8.566 3.661 -4.475 1.00 92.06 206 ARG A O 1
ATOM 1740 N N . TYR A 1 207 ? 9.821 3.214 -2.665 1.00 91.00 207 TYR A N 1
ATOM 1741 C CA . TYR A 1 207 ? 9.678 4.535 -2.071 1.00 91.00 207 TYR A CA 1
ATOM 1742 C C . TYR A 1 207 ? 10.479 5.595 -2.839 1.00 91.00 207 TYR A C 1
ATOM 1744 O O . TYR A 1 207 ? 11.635 5.382 -3.213 1.00 91.00 207 TYR A O 1
ATOM 1752 N N . GLN A 1 208 ? 9.877 6.762 -3.073 1.00 89.06 208 GLN A N 1
ATOM 1753 C CA . GLN A 1 208 ? 10.444 7.819 -3.924 1.00 89.06 208 GLN A CA 1
ATOM 1754 C C . GLN A 1 208 ? 11.648 8.548 -3.304 1.00 89.06 208 GLN A C 1
ATOM 1756 O O . GLN A 1 208 ? 12.360 9.270 -4.001 1.00 89.06 208 GLN A O 1
ATOM 1761 N N . TYR A 1 209 ? 11.880 8.367 -2.000 1.00 88.94 209 TYR A N 1
ATOM 1762 C CA . TYR A 1 209 ? 13.016 8.954 -1.277 1.00 88.94 209 TYR A CA 1
ATOM 1763 C C . TYR A 1 209 ? 14.297 8.121 -1.372 1.00 88.94 209 TYR A C 1
ATOM 1765 O O . TYR A 1 209 ? 15.317 8.487 -0.784 1.00 88.94 209 TYR A O 1
ATOM 1773 N N . LEU A 1 210 ? 14.250 6.985 -2.068 1.00 89.94 210 LEU A N 1
ATOM 1774 C CA . LEU A 1 210 ? 15.441 6.231 -2.427 1.00 89.94 210 LEU A CA 1
ATOM 1775 C C . LEU A 1 210 ? 16.068 6.813 -3.702 1.00 89.94 210 LEU A C 1
ATOM 1777 O O . LEU A 1 210 ? 15.326 7.288 -4.567 1.00 89.94 210 LEU A O 1
ATOM 1781 N N . PRO A 1 211 ? 17.402 6.750 -3.856 1.00 88.44 211 PRO A N 1
ATOM 1782 C CA . PRO A 1 211 ? 18.096 7.202 -5.055 1.00 88.44 211 PRO A CA 1
ATOM 1783 C C . PRO A 1 211 ? 17.493 6.618 -6.332 1.00 88.44 211 PRO A C 1
ATOM 1785 O O . PRO A 1 211 ? 17.009 5.489 -6.358 1.00 88.44 211 PRO A O 1
ATOM 1788 N N . GLU A 1 212 ? 17.538 7.382 -7.405 1.00 86.50 212 GLU A N 1
ATOM 1789 C CA . GLU A 1 212 ? 17.145 6.956 -8.741 1.00 86.50 212 GLU A CA 1
ATOM 1790 C C . GLU A 1 212 ? 18.165 7.577 -9.695 1.00 86.50 212 GLU A C 1
ATOM 1792 O O . GLU A 1 212 ? 18.003 8.746 -10.063 1.00 86.50 212 GLU A O 1
ATOM 1797 N N . PRO A 1 213 ? 19.218 6.823 -10.067 1.00 83.50 213 PRO A N 1
ATOM 1798 C CA . PRO A 1 213 ? 20.258 7.251 -10.988 1.00 83.50 213 PRO A CA 1
ATOM 1799 C C . PRO A 1 213 ? 19.799 8.093 -12.181 1.00 83.50 213 PRO A C 1
ATOM 1801 O O . PRO A 1 213 ? 20.486 9.060 -12.498 1.00 83.50 213 PRO A O 1
ATOM 1804 N N . ASN A 1 214 ? 18.675 7.778 -12.842 1.00 81.94 214 ASN A N 1
ATOM 1805 C CA . ASN A 1 214 ? 18.269 8.548 -14.027 1.00 81.94 214 ASN A CA 1
ATOM 1806 C C . ASN A 1 214 ? 17.757 9.947 -13.657 1.00 81.94 214 ASN A C 1
ATOM 1808 O O . ASN A 1 214 ? 18.147 10.932 -14.282 1.00 81.94 214 ASN A O 1
ATOM 1812 N N . GLU A 1 215 ? 16.907 10.044 -12.635 1.00 84.69 215 GLU A N 1
ATOM 1813 C CA . GLU A 1 215 ? 16.343 11.318 -12.172 1.00 84.69 215 GLU A CA 1
ATOM 1814 C C . GLU A 1 215 ? 17.377 12.155 -11.398 1.00 84.69 215 GLU A C 1
ATOM 1816 O O . GLU A 1 215 ? 17.408 13.379 -11.527 1.00 84.69 215 GLU A O 1
ATOM 1821 N N . ASP A 1 216 ? 18.276 11.497 -10.661 1.00 87.25 216 ASP A N 1
ATOM 1822 C CA . ASP A 1 216 ? 19.335 12.138 -9.873 1.00 87.25 216 ASP A CA 1
ATOM 1823 C C . ASP A 1 216 ? 20.461 12.728 -10.735 1.00 87.25 216 ASP A C 1
ATOM 1825 O O . ASP A 1 216 ? 21.287 13.489 -10.225 1.00 87.25 216 ASP A O 1
ATOM 1829 N N . THR A 1 217 ? 20.484 12.448 -12.047 1.00 89.00 217 THR A N 1
ATOM 1830 C CA . THR A 1 217 ? 21.349 13.191 -12.979 1.00 89.00 217 THR A CA 1
ATOM 1831 C C . THR A 1 217 ? 21.027 14.686 -12.990 1.00 89.00 217 THR A C 1
ATOM 1833 O O . THR A 1 217 ? 21.917 15.494 -13.259 1.00 89.00 217 THR A O 1
ATOM 1836 N N . ASN A 1 218 ? 19.785 15.067 -12.659 1.00 91.94 218 ASN A N 1
ATOM 1837 C CA . ASN A 1 218 ? 19.409 16.451 -12.418 1.00 91.94 218 ASN A CA 1
ATOM 1838 C C . ASN A 1 218 ? 19.738 16.837 -10.958 1.00 91.94 218 ASN A C 1
ATOM 1840 O O . ASN A 1 218 ? 19.097 16.337 -10.026 1.00 91.94 218 ASN A O 1
ATOM 1844 N N . PRO A 1 219 ? 20.676 17.779 -10.729 1.00 93.19 219 PRO A N 1
ATOM 1845 C CA . PRO A 1 219 ? 21.087 18.164 -9.383 1.00 93.19 219 PRO A CA 1
ATOM 1846 C C . PRO A 1 219 ? 19.961 18.738 -8.515 1.00 93.19 219 PRO A C 1
ATOM 1848 O O . PRO A 1 219 ? 20.015 18.595 -7.294 1.00 93.19 219 PRO A O 1
ATOM 1851 N N . GLU A 1 220 ? 18.960 19.393 -9.106 1.00 94.56 220 GLU A N 1
ATOM 1852 C CA . GLU A 1 220 ? 17.821 19.948 -8.365 1.00 94.56 220 GLU A CA 1
ATOM 1853 C C . GLU A 1 220 ? 16.899 18.840 -7.858 1.00 94.56 220 GLU A C 1
ATOM 1855 O O . GLU A 1 220 ? 16.541 18.841 -6.680 1.00 94.56 220 GLU A O 1
ATOM 1860 N N . ILE A 1 221 ? 16.596 17.849 -8.707 1.00 90.38 221 ILE A N 1
ATOM 1861 C CA . ILE A 1 221 ? 15.790 16.679 -8.328 1.00 90.38 221 ILE A CA 1
ATOM 1862 C C . ILE A 1 221 ? 16.504 15.886 -7.233 1.00 90.38 221 ILE A C 1
ATOM 1864 O O . ILE A 1 221 ? 15.903 15.590 -6.200 1.00 90.38 221 ILE A O 1
ATOM 1868 N N . MET A 1 222 ? 17.804 15.629 -7.401 1.00 92.31 222 MET A N 1
ATOM 1869 C CA . MET A 1 222 ? 18.608 14.948 -6.386 1.00 92.31 222 MET A CA 1
ATOM 1870 C C . MET A 1 222 ? 18.600 15.708 -5.049 1.00 92.31 222 MET A C 1
ATOM 1872 O O . MET A 1 222 ? 18.463 15.101 -3.985 1.00 92.31 222 MET A O 1
ATOM 1876 N N . ARG A 1 223 ? 18.765 17.041 -5.068 1.00 93.94 223 ARG A N 1
ATOM 1877 C CA . ARG A 1 223 ? 18.738 17.864 -3.844 1.00 93.94 223 ARG A CA 1
ATOM 1878 C C . ARG A 1 223 ? 17.370 17.834 -3.175 1.00 93.94 223 ARG A C 1
ATOM 1880 O O . ARG A 1 223 ? 17.315 17.642 -1.964 1.00 93.94 223 ARG A O 1
ATOM 1887 N N . HIS A 1 224 ? 16.296 17.989 -3.945 1.00 92.25 224 HIS A N 1
ATOM 1888 C CA . HIS A 1 224 ? 14.935 17.915 -3.424 1.00 92.25 224 HIS A CA 1
ATOM 1889 C C . HIS A 1 224 ? 14.658 16.543 -2.801 1.00 92.25 224 HIS A C 1
ATOM 1891 O O . HIS A 1 224 ? 14.232 16.473 -1.654 1.00 92.25 224 HIS A O 1
ATOM 1897 N N . ARG A 1 225 ? 15.020 15.448 -3.479 1.00 91.75 225 ARG A N 1
ATOM 1898 C CA . ARG A 1 225 ? 14.887 14.093 -2.928 1.00 91.75 225 ARG A CA 1
ATOM 1899 C C . ARG A 1 225 ? 15.664 13.913 -1.626 1.00 91.75 225 ARG A C 1
ATOM 1901 O O . ARG A 1 225 ? 15.139 13.320 -0.691 1.00 91.75 225 ARG A O 1
ATOM 1908 N N . LYS A 1 226 ? 16.900 14.419 -1.542 1.00 92.50 226 LYS A N 1
ATOM 1909 C CA . LYS A 1 226 ? 17.700 14.370 -0.304 1.00 92.50 226 LYS A CA 1
ATOM 1910 C C . LYS A 1 226 ? 17.047 15.155 0.834 1.00 92.50 226 LYS A C 1
ATOM 1912 O O . LYS A 1 226 ? 17.071 14.687 1.968 1.00 92.50 226 LYS A O 1
ATOM 1917 N N . PHE A 1 227 ? 16.460 16.312 0.534 1.00 93.12 227 PHE A N 1
ATOM 1918 C CA . PHE A 1 227 ? 15.703 17.100 1.506 1.00 93.12 227 PHE A CA 1
ATOM 1919 C C . PHE A 1 227 ? 14.470 16.336 2.009 1.00 93.12 227 PHE A C 1
ATOM 1921 O O . PHE A 1 227 ? 14.325 16.144 3.214 1.00 93.12 227 PHE A O 1
ATOM 1928 N N . GLU A 1 228 ? 13.644 15.816 1.099 1.00 91.56 228 GLU A N 1
ATOM 1929 C CA . GLU A 1 228 ? 12.461 15.022 1.453 1.00 91.56 228 GLU A CA 1
ATOM 1930 C C . GLU A 1 228 ? 12.844 13.757 2.232 1.00 91.56 228 GLU A C 1
ATOM 1932 O O . GLU A 1 228 ? 12.230 13.437 3.246 1.00 91.56 228 GLU A O 1
ATOM 1937 N N . ARG A 1 229 ? 13.915 13.062 1.830 1.00 91.44 229 ARG A N 1
ATOM 1938 C CA . ARG A 1 229 ? 14.448 11.920 2.581 1.00 91.44 229 ARG A CA 1
ATOM 1939 C C . ARG A 1 229 ? 14.795 12.318 4.012 1.00 91.44 229 ARG A C 1
ATOM 1941 O O . ARG A 1 229 ? 14.436 11.603 4.942 1.00 91.44 229 ARG A O 1
ATOM 1948 N N . ASN A 1 230 ? 15.471 13.444 4.205 1.00 91.88 230 ASN A N 1
ATOM 1949 C CA . ASN A 1 230 ? 15.828 13.881 5.546 1.00 91.88 230 ASN A CA 1
ATOM 1950 C C . ASN A 1 230 ? 14.584 14.172 6.403 1.00 91.88 230 ASN A C 1
ATOM 1952 O O . ASN A 1 230 ? 14.525 13.768 7.566 1.00 91.88 230 ASN A O 1
ATOM 1956 N N . LEU A 1 231 ? 13.571 14.808 5.812 1.00 90.62 231 LEU A N 1
ATOM 1957 C CA . LEU A 1 231 ? 12.332 15.179 6.494 1.00 90.62 231 LEU A CA 1
ATOM 1958 C C . LEU A 1 231 ? 11.461 13.961 6.843 1.00 90.62 231 LEU A C 1
ATOM 1960 O O . LEU A 1 231 ? 10.968 13.842 7.965 1.00 90.62 231 LEU A O 1
ATOM 1964 N N . TRP A 1 232 ? 11.273 13.048 5.890 1.00 89.06 232 TRP A N 1
ATOM 1965 C CA . TRP A 1 232 ? 10.321 11.939 6.007 1.00 89.06 232 TRP A CA 1
ATOM 1966 C C . TRP A 1 232 ? 10.943 10.629 6.478 1.00 89.06 232 TRP A C 1
ATOM 1968 O O . TRP A 1 232 ? 10.216 9.766 6.965 1.00 89.06 232 TRP A O 1
ATOM 1978 N N . ILE A 1 233 ? 12.260 10.459 6.346 1.00 90.62 233 ILE A N 1
ATOM 1979 C CA . ILE A 1 233 ? 12.967 9.254 6.786 1.00 90.62 233 ILE A CA 1
ATOM 1980 C C . ILE A 1 233 ? 13.851 9.559 7.986 1.00 90.62 233 ILE A C 1
ATOM 1982 O O . ILE A 1 233 ? 13.566 9.093 9.086 1.00 90.62 233 ILE A O 1
ATOM 1986 N N . ASP A 1 234 ? 14.906 10.348 7.797 1.00 89.44 234 ASP A N 1
ATOM 1987 C CA . ASP A 1 234 ? 15.960 10.465 8.813 1.00 89.44 234 ASP A CA 1
ATOM 1988 C C . ASP A 1 234 ? 15.432 11.106 10.106 1.00 89.44 234 ASP A C 1
ATOM 1990 O O . ASP A 1 234 ? 15.737 10.639 11.202 1.00 89.44 234 ASP A O 1
ATOM 1994 N N . SER A 1 235 ? 14.579 12.127 9.981 1.00 87.31 235 SER A N 1
ATOM 1995 C CA . SER A 1 235 ? 13.962 12.813 11.125 1.00 87.31 235 SER A CA 1
ATOM 1996 C C . SER A 1 235 ? 12.934 11.953 11.865 1.00 87.31 235 SER A C 1
ATOM 1998 O O . SER A 1 235 ? 12.656 12.212 13.033 1.00 87.31 235 SER A O 1
ATOM 2000 N N . ARG A 1 236 ? 12.352 10.946 11.199 1.00 86.12 236 ARG A N 1
ATOM 2001 C CA . ARG A 1 236 ? 11.304 10.087 11.774 1.00 86.12 236 ARG A CA 1
ATOM 2002 C C . ARG A 1 236 ? 11.854 8.796 12.358 1.00 86.12 236 ARG A C 1
ATOM 2004 O O . ARG A 1 236 ? 11.420 8.388 13.424 1.00 86.12 236 ARG A O 1
ATOM 2011 N N . PHE A 1 237 ? 12.788 8.158 11.657 1.00 86.62 237 PHE A N 1
ATOM 2012 C CA . PHE A 1 237 ? 13.296 6.821 11.983 1.00 86.62 237 PHE A CA 1
ATOM 2013 C C . PHE A 1 237 ? 14.716 6.830 12.557 1.00 86.62 237 PHE A C 1
ATOM 2015 O O . PHE A 1 237 ? 15.198 5.792 13.007 1.00 86.62 237 PHE A O 1
ATOM 2022 N N . GLY A 1 238 ? 15.359 7.999 12.581 1.00 83.81 238 GLY A N 1
ATOM 2023 C CA . GLY A 1 238 ? 16.702 8.207 13.104 1.00 83.81 238 GLY A CA 1
ATOM 2024 C C . GLY A 1 238 ? 17.777 8.251 12.010 1.00 83.81 238 GLY A C 1
ATOM 2025 O O . GLY A 1 238 ? 17.611 7.673 10.924 1.00 83.81 238 GLY A O 1
ATOM 2026 N N . PRO A 1 239 ? 18.909 8.928 12.281 1.00 76.88 239 PRO A N 1
ATOM 2027 C CA . PRO A 1 239 ? 20.012 9.032 11.336 1.00 76.88 239 PRO A CA 1
ATOM 2028 C C . PRO A 1 239 ? 20.621 7.652 11.060 1.00 76.88 239 PRO A C 1
ATOM 2030 O O . PRO A 1 239 ? 20.863 6.869 11.973 1.00 76.88 239 PRO A O 1
ATOM 2033 N N . GLY A 1 240 ? 20.899 7.360 9.787 1.00 75.88 240 GLY A N 1
ATOM 2034 C CA . GLY A 1 240 ? 21.480 6.076 9.372 1.00 75.88 240 GLY A CA 1
ATOM 2035 C C . GLY A 1 240 ? 20.458 5.002 8.991 1.00 75.88 240 GLY A C 1
ATOM 2036 O O . GLY A 1 240 ? 20.862 3.917 8.576 1.00 75.88 240 GLY A O 1
ATOM 2037 N N . THR A 1 241 ? 19.163 5.318 9.042 1.00 85.88 241 THR A N 1
ATOM 2038 C CA . THR A 1 241 ? 18.093 4.501 8.459 1.00 85.88 241 THR A CA 1
ATOM 2039 C C . THR A 1 241 ? 18.331 4.329 6.956 1.00 85.88 241 THR A C 1
ATOM 2041 O O . THR A 1 241 ? 18.278 5.296 6.191 1.00 85.88 241 THR A O 1
ATOM 2044 N N . LYS A 1 242 ? 18.613 3.102 6.510 1.00 88.19 242 LYS A N 1
ATOM 2045 C CA . LYS A 1 242 ? 18.964 2.789 5.116 1.00 88.19 242 LYS A CA 1
ATOM 2046 C C . LYS A 1 242 ? 18.208 1.572 4.612 1.00 88.19 242 LYS A C 1
ATOM 2048 O O . LYS A 1 242 ? 17.880 0.682 5.389 1.00 88.19 242 LYS A O 1
ATOM 2053 N N . SER A 1 243 ? 17.966 1.568 3.307 1.00 90.12 243 SER A N 1
ATOM 2054 C CA . SER A 1 243 ? 17.464 0.403 2.591 1.00 90.12 243 SER A CA 1
ATOM 2055 C C . SER A 1 243 ? 18.624 -0.547 2.314 1.00 90.12 243 SER A C 1
ATOM 2057 O O . SER A 1 243 ? 19.667 -0.106 1.829 1.00 90.12 243 SER A O 1
ATOM 2059 N N . ILE A 1 244 ? 18.446 -1.842 2.574 1.00 90.62 244 ILE A N 1
ATOM 2060 C CA . ILE A 1 244 ? 19.415 -2.873 2.160 1.00 90.62 244 ILE A CA 1
ATOM 2061 C C . ILE A 1 244 ? 19.322 -3.189 0.659 1.00 90.62 244 ILE A C 1
ATOM 2063 O O . ILE A 1 244 ? 20.197 -3.856 0.120 1.00 90.62 244 ILE A O 1
ATOM 2067 N N . LEU A 1 245 ? 18.272 -2.694 -0.003 1.00 89.62 245 LEU A N 1
ATOM 2068 C CA . LEU A 1 245 ? 18.007 -2.815 -1.439 1.00 89.62 245 LEU A CA 1
ATOM 2069 C C . LEU A 1 245 ? 17.969 -1.430 -2.110 1.00 89.62 245 LEU A C 1
ATOM 2071 O O . LEU A 1 245 ? 17.174 -1.171 -3.007 1.00 89.62 245 LEU A O 1
ATOM 2075 N N . GLU A 1 246 ? 18.750 -0.467 -1.610 1.00 86.38 246 GLU A N 1
ATOM 2076 C CA . GLU A 1 246 ? 18.732 0.916 -2.120 1.00 86.38 246 GLU A CA 1
ATOM 2077 C C . GLU A 1 246 ? 19.075 0.990 -3.618 1.00 86.38 246 GLU A C 1
ATOM 2079 O O . GLU A 1 246 ? 18.476 1.769 -4.363 1.00 86.38 246 GLU A O 1
ATOM 2084 N N . ASP A 1 247 ? 19.990 0.126 -4.047 1.00 81.31 247 ASP A N 1
ATOM 2085 C CA . ASP A 1 247 ? 20.484 -0.054 -5.408 1.00 81.31 247 ASP A CA 1
ATOM 2086 C C . ASP A 1 247 ? 19.617 -0.990 -6.260 1.00 81.31 247 ASP A C 1
ATOM 2088 O O . ASP A 1 247 ? 19.998 -1.311 -7.389 1.00 81.31 247 ASP A O 1
ATOM 2092 N N . LEU A 1 248 ? 18.447 -1.405 -5.755 1.00 79.56 248 LEU A N 1
ATOM 2093 C CA . LEU A 1 248 ? 17.532 -2.252 -6.503 1.00 79.56 248 LEU A CA 1
ATOM 2094 C C . LEU A 1 248 ? 17.217 -1.604 -7.859 1.00 79.56 248 LEU A C 1
ATOM 2096 O O . LEU A 1 248 ? 16.690 -0.485 -7.887 1.00 79.56 248 LEU A O 1
ATOM 2100 N N . PRO A 1 249 ? 17.495 -2.290 -8.984 1.00 66.12 249 PRO A N 1
ATOM 2101 C CA . PRO A 1 249 ? 17.294 -1.743 -10.317 1.00 66.12 249 PRO A CA 1
ATOM 2102 C C . PRO A 1 249 ? 15.803 -1.774 -10.674 1.00 66.12 249 PRO A C 1
ATOM 2104 O O . PRO A 1 249 ? 15.341 -2.592 -11.467 1.00 66.12 249 PRO A O 1
ATOM 2107 N N . ALA A 1 250 ? 15.032 -0.882 -10.059 1.00 64.19 250 ALA A N 1
ATOM 2108 C CA . ALA A 1 250 ? 13.654 -0.597 -10.421 1.00 64.19 250 ALA A CA 1
ATOM 2109 C C . ALA A 1 250 ? 13.640 0.478 -11.517 1.00 64.19 250 ALA A C 1
ATOM 2111 O O . ALA A 1 250 ? 14.319 1.497 -11.399 1.00 64.19 250 ALA A O 1
ATOM 2112 N N . GLU A 1 251 ? 12.890 0.258 -12.603 1.00 59.81 251 GLU A N 1
ATOM 2113 C CA . GLU A 1 251 ? 12.773 1.275 -13.652 1.00 59.81 251 GLU A CA 1
ATOM 2114 C C . GLU A 1 251 ? 12.150 2.582 -13.117 1.00 59.81 251 GLU A C 1
ATOM 2116 O O . GLU A 1 251 ? 11.267 2.527 -12.253 1.00 59.81 251 GLU A O 1
ATOM 2121 N N . PRO A 1 252 ? 12.566 3.749 -13.653 1.00 51.75 252 PRO A N 1
ATOM 2122 C CA . PRO A 1 252 ? 12.068 5.058 -13.241 1.00 51.75 252 PRO A CA 1
ATOM 2123 C C . PRO A 1 252 ? 10.547 5.191 -13.306 1.00 51.75 252 PRO A C 1
ATOM 2125 O O . PRO A 1 252 ? 9.846 4.486 -14.040 1.00 51.75 252 PRO A O 1
ATOM 2128 N N . ARG A 1 253 ? 10.049 6.223 -12.617 1.00 53.59 253 ARG A N 1
ATOM 2129 C CA . ARG A 1 253 ? 8.662 6.699 -12.641 1.00 53.59 253 ARG A CA 1
ATOM 2130 C C . ARG A 1 253 ? 8.287 7.222 -14.037 1.00 53.59 253 ARG A C 1
ATOM 2132 O O . ARG A 1 253 ? 8.159 8.419 -14.264 1.00 53.59 253 ARG A O 1
ATOM 2139 N N . GLN A 1 254 ? 8.091 6.329 -15.005 1.00 47.56 254 GLN A N 1
ATOM 2140 C CA . GLN A 1 254 ? 7.690 6.704 -16.359 1.00 47.56 254 GLN A CA 1
ATOM 2141 C C . GLN A 1 254 ? 6.163 6.612 -16.554 1.00 47.56 254 GLN A C 1
ATOM 2143 O O . GLN A 1 254 ? 5.510 5.689 -16.042 1.00 47.56 254 GLN A O 1
ATOM 2148 N N . PRO A 1 255 ? 5.562 7.514 -17.361 1.00 37.53 255 PRO A N 1
ATOM 2149 C CA . PRO A 1 255 ? 4.165 7.394 -17.789 1.00 37.53 255 PRO A CA 1
ATOM 2150 C C . PRO A 1 255 ? 3.891 6.041 -18.462 1.00 37.53 255 PRO A C 1
ATOM 2152 O O . PRO A 1 255 ? 2.825 5.458 -18.276 1.00 37.53 255 PRO A O 1
ATOM 2155 N N . ARG A 1 256 ? 4.896 5.504 -19.168 1.00 35.25 256 ARG A N 1
ATOM 2156 C CA . ARG A 1 256 ? 4.925 4.180 -19.799 1.00 35.25 256 ARG A CA 1
ATOM 2157 C C . ARG A 1 256 ? 6.002 3.344 -19.114 1.00 35.25 256 ARG A C 1
ATOM 2159 O O . ARG A 1 256 ? 7.154 3.748 -19.134 1.00 35.25 256 ARG A O 1
ATOM 2166 N N . GLN A 1 257 ? 5.647 2.213 -18.514 1.00 42.59 257 GLN A N 1
ATOM 2167 C CA . GLN A 1 257 ? 6.658 1.296 -17.987 1.00 42.59 257 GLN A CA 1
ATOM 2168 C C . GLN A 1 257 ? 7.121 0.405 -19.126 1.00 42.59 257 GLN A C 1
ATOM 2170 O O . GLN A 1 257 ? 6.342 -0.368 -19.684 1.00 42.59 257 GLN A O 1
ATOM 2175 N N . LYS A 1 258 ? 8.385 0.533 -19.516 1.00 37.06 258 LYS A N 1
ATOM 2176 C CA . LYS A 1 258 ? 8.974 -0.511 -20.340 1.00 37.06 258 LYS A CA 1
ATOM 2177 C C . LYS A 1 258 ? 9.250 -1.675 -19.390 1.00 37.06 258 LYS A C 1
ATOM 2179 O O . LYS A 1 258 ? 9.568 -1.489 -18.227 1.00 37.06 258 LYS A O 1
ATOM 2184 N N . ILE A 1 259 ? 9.030 -2.896 -19.853 1.00 37.91 259 ILE A N 1
ATOM 2185 C CA . ILE A 1 259 ? 9.647 -4.038 -19.189 1.00 37.91 259 ILE A CA 1
ATOM 2186 C C . ILE A 1 259 ? 10.976 -4.195 -19.903 1.00 37.91 259 ILE A C 1
ATOM 2188 O O . ILE A 1 259 ? 11.027 -4.807 -20.971 1.00 37.91 259 ILE A O 1
ATOM 2192 N N . GLN A 1 260 ? 12.044 -3.594 -19.386 1.00 37.19 260 GLN A N 1
ATOM 2193 C CA . GLN A 1 260 ? 13.370 -4.074 -19.738 1.00 37.19 260 GLN A CA 1
ATOM 2194 C C . GLN A 1 260 ? 13.718 -5.220 -18.802 1.00 37.19 260 GLN A C 1
ATOM 2196 O O . GLN A 1 260 ? 13.731 -5.075 -17.585 1.00 37.19 260 GLN A O 1
ATOM 2201 N N . ASN A 1 261 ? 14.023 -6.370 -19.399 1.00 32.75 261 ASN A N 1
ATOM 2202 C CA . ASN A 1 261 ? 14.636 -7.494 -18.709 1.00 32.75 261 ASN A CA 1
ATOM 2203 C C . ASN A 1 261 ? 15.971 -7.021 -18.124 1.00 32.75 261 ASN A C 1
ATOM 2205 O O . ASN A 1 261 ? 16.982 -6.998 -18.832 1.00 32.75 261 ASN A O 1
ATOM 2209 N N . ARG A 1 262 ? 15.975 -6.597 -16.861 1.00 36.84 262 ARG A N 1
ATOM 2210 C CA . ARG A 1 262 ? 17.189 -6.211 -16.153 1.00 36.84 262 ARG A CA 1
ATOM 2211 C C . ARG A 1 262 ? 17.291 -6.957 -14.825 1.00 36.84 262 ARG A C 1
ATOM 2213 O O . ARG A 1 262 ? 16.277 -7.245 -14.197 1.00 36.84 262 ARG A O 1
ATOM 2220 N N . PRO A 1 263 ? 18.518 -7.357 -14.474 1.00 29.17 263 PRO A N 1
ATOM 2221 C CA . PRO A 1 263 ? 18.770 -8.362 -13.454 1.00 29.17 263 PRO A CA 1
ATOM 2222 C C . PRO A 1 263 ? 18.463 -7.861 -12.036 1.00 29.17 263 PRO A C 1
ATOM 2224 O O . PRO A 1 263 ? 18.862 -6.751 -11.710 1.00 29.17 263 PRO A O 1
ATOM 2227 N N . PHE A 1 264 ? 17.834 -8.711 -11.217 1.00 37.12 264 PHE A N 1
ATOM 2228 C CA . PHE A 1 264 ? 18.011 -8.752 -9.756 1.00 37.12 264 PHE A CA 1
ATOM 2229 C C . PHE A 1 264 ? 19.360 -9.400 -9.416 1.00 37.12 264 PHE A C 1
ATOM 2231 O O . PHE A 1 264 ? 19.458 -10.636 -9.543 1.00 37.12 264 PHE A O 1
#